Protein AF-A0A945N0Z8-F1 (afdb_monomer)

Solvent-accessible surface area (backbone atoms only — not comparable to full-atom values): 17909 Å² total; per-residue (Å²): 136,79,87,88,81,89,91,74,82,84,68,89,56,90,96,60,88,73,90,78,80,95,78,89,86,80,88,83,82,88,80,87,78,86,89,82,88,81,90,74,95,70,80,83,74,78,70,75,51,74,63,58,53,49,53,48,47,66,65,64,57,83,54,78,78,73,67,87,67,50,64,34,32,43,20,36,40,35,44,63,86,54,75,42,49,68,56,54,50,67,73,70,51,59,91,49,51,38,80,44,80,43,70,36,79,67,57,68,92,73,78,49,55,74,64,59,49,49,54,42,51,46,53,45,44,40,60,34,42,76,72,62,36,67,34,36,40,41,48,51,32,67,67,39,32,74,45,29,72,69,47,36,51,51,50,38,51,53,40,22,74,70,48,82,33,55,56,48,34,23,49,59,20,31,56,50,46,42,50,77,70,69,48,46,30,26,32,41,35,34,36,30,45,68,78,54,49,52,41,48,46,52,30,43,42,75,74,68,36,45,72,76,45,78,47,60,65,66,31,63,95,46,28,59,70,46,53,30,66,58,54,36,47,60,72,59,68,60,88,62,83,83,37,53,29,38,37,39,56,48,51,40,41,43,52,65,76,21,24,43,62,39,24,68,74,67,76,30,52,42,47,36,23,54,60,19,32,52,51,47,51,50,62,74,42,33,93,51,60,54,88,77,80,88,47,74,69,60,24,69,65,47,73,74,108

Structure (mmCIF, N/CA/C/O backbone):
data_AF-A0A945N0Z8-F1
#
_entry.id   AF-A0A945N0Z8-F1
#
loop_
_atom_site.group_PDB
_atom_site.id
_atom_site.type_symbol
_atom_site.label_atom_id
_atom_site.label_alt_id
_atom_site.label_comp_id
_atom_site.label_asym_id
_atom_site.label_entity_id
_atom_site.label_seq_id
_atom_site.pdbx_PDB_ins_code
_atom_site.Cartn_x
_atom_site.Cartn_y
_atom_site.Cartn_z
_atom_site.occupancy
_atom_site.B_iso_or_equiv
_atom_site.auth_seq_id
_atom_site.auth_comp_id
_atom_site.auth_asym_id
_atom_site.auth_atom_id
_atom_site.pdbx_PDB_model_num
ATOM 1 N N . MET A 1 1 ? 60.762 26.143 -14.604 1.00 32.25 1 MET A N 1
ATOM 2 C CA . MET A 1 1 ? 59.563 26.347 -13.763 1.00 32.25 1 MET A CA 1
ATOM 3 C C . MET A 1 1 ? 58.809 25.025 -13.769 1.00 32.25 1 MET A C 1
ATOM 5 O O . MET A 1 1 ? 58.212 24.690 -14.777 1.00 32.25 1 MET A O 1
ATOM 9 N N . SER A 1 2 ? 59.236 24.111 -12.893 1.00 28.73 2 SER A N 1
ATOM 10 C CA . SER A 1 2 ? 58.564 23.776 -11.616 1.00 28.73 2 SER A CA 1
ATOM 11 C C . SER A 1 2 ? 57.299 22.953 -11.881 1.00 28.73 2 SER A C 1
ATOM 13 O O . SER A 1 2 ? 56.269 23.497 -12.255 1.00 28.73 2 SER A O 1
ATOM 15 N N . GLU A 1 3 ? 57.406 21.625 -11.925 1.00 26.77 3 GLU A N 1
ATOM 16 C CA . GLU A 1 3 ? 57.192 20.754 -10.752 1.00 26.77 3 GLU A CA 1
ATOM 17 C C . GLU A 1 3 ? 55.983 21.189 -9.910 1.00 26.77 3 GLU A C 1
ATOM 19 O O . GLU A 1 3 ? 56.083 22.069 -9.061 1.00 26.77 3 GLU A O 1
ATOM 24 N N . ILE A 1 4 ? 54.847 20.521 -10.125 1.00 31.20 4 ILE A N 1
ATOM 25 C CA . ILE A 1 4 ? 53.774 20.422 -9.134 1.00 31.20 4 ILE A CA 1
ATOM 26 C C . ILE A 1 4 ? 53.910 19.032 -8.516 1.00 31.20 4 ILE A C 1
ATOM 28 O O . ILE A 1 4 ? 53.759 18.010 -9.186 1.00 31.20 4 ILE A O 1
ATOM 32 N N . HIS A 1 5 ? 54.263 18.998 -7.238 1.00 31.12 5 HIS A N 1
ATOM 33 C CA . HIS A 1 5 ? 54.414 17.781 -6.460 1.00 31.12 5 HIS A CA 1
ATOM 34 C C . HIS A 1 5 ? 53.812 17.988 -5.067 1.00 31.12 5 HIS A C 1
ATOM 36 O O . HIS A 1 5 ? 54.020 19.032 -4.457 1.00 31.12 5 HIS A O 1
ATOM 42 N N . ARG A 1 6 ? 53.202 16.903 -4.563 1.00 37.75 6 ARG A N 1
ATOM 43 C CA . ARG A 1 6 ? 53.012 16.514 -3.147 1.00 37.75 6 ARG A CA 1
ATOM 44 C C . ARG A 1 6 ? 51.696 16.896 -2.462 1.00 37.75 6 ARG A C 1
ATOM 46 O O . ARG A 1 6 ? 51.539 17.981 -1.921 1.00 37.75 6 ARG A O 1
ATOM 53 N N . GLY A 1 7 ? 50.826 15.889 -2.349 1.00 38.00 7 GLY A N 1
ATOM 54 C CA . GLY A 1 7 ? 49.708 15.849 -1.401 1.00 38.00 7 GLY A CA 1
ATOM 55 C C . GLY A 1 7 ? 49.415 14.463 -0.804 1.00 38.00 7 GLY A C 1
ATOM 56 O O . GLY A 1 7 ? 48.365 14.289 -0.204 1.00 38.00 7 GLY A O 1
ATOM 57 N N . PHE A 1 8 ? 50.310 13.477 -0.946 1.00 35.47 8 PHE A N 1
ATOM 58 C CA . PHE A 1 8 ? 50.148 12.149 -0.342 1.00 35.47 8 PHE A CA 1
ATOM 59 C C . PHE A 1 8 ? 51.438 11.722 0.355 1.00 35.47 8 PHE A C 1
ATOM 61 O O . PHE A 1 8 ? 52.521 11.785 -0.229 1.00 35.47 8 PHE A O 1
ATOM 68 N N . THR A 1 9 ? 51.330 11.281 1.606 1.00 35.91 9 THR A N 1
ATOM 69 C CA . THR A 1 9 ? 52.435 10.656 2.335 1.00 35.91 9 THR A CA 1
ATOM 70 C C . THR A 1 9 ? 52.322 9.148 2.165 1.00 35.91 9 THR A C 1
ATOM 72 O O . THR A 1 9 ? 51.420 8.524 2.715 1.00 35.91 9 THR A O 1
ATOM 75 N N . ALA A 1 10 ? 53.232 8.555 1.395 1.00 34.81 10 ALA A N 1
ATOM 76 C CA . ALA A 1 10 ? 53.362 7.107 1.335 1.00 34.81 10 ALA A CA 1
ATOM 77 C C . ALA A 1 10 ? 54.019 6.611 2.631 1.00 34.81 10 ALA A C 1
ATOM 79 O O . ALA A 1 10 ? 55.140 7.006 2.953 1.00 34.81 10 ALA A O 1
ATOM 80 N N . VAL A 1 11 ? 53.333 5.739 3.367 1.00 37.06 11 VAL A N 1
ATOM 81 C CA . VAL A 1 11 ? 53.902 5.032 4.518 1.00 37.06 11 VAL A CA 1
ATOM 82 C C . VAL A 1 11 ? 54.091 3.573 4.114 1.00 37.06 11 VAL A C 1
ATOM 84 O O . VAL A 1 11 ? 53.120 2.875 3.835 1.00 37.06 11 VAL A O 1
ATOM 87 N N . LYS A 1 12 ? 55.348 3.116 4.049 1.00 28.39 12 LYS A N 1
ATOM 88 C CA . LYS A 1 12 ? 55.690 1.712 3.787 1.00 28.39 12 LYS A CA 1
ATOM 89 C C . LYS A 1 12 ? 55.613 0.908 5.084 1.00 28.39 12 LYS A C 1
ATOM 91 O O . LYS A 1 12 ? 56.437 1.096 5.973 1.00 28.39 12 LYS A O 1
ATOM 96 N N . PHE A 1 13 ? 54.683 -0.035 5.139 1.00 35.06 13 PHE A N 1
ATOM 97 C CA . PHE A 1 13 ? 54.802 -1.247 5.944 1.00 35.06 13 PHE A CA 1
ATOM 98 C C . PHE A 1 13 ? 54.697 -2.416 4.964 1.00 35.06 13 PHE A C 1
ATOM 100 O O . PHE A 1 13 ? 53.805 -2.396 4.126 1.00 35.06 13 PHE A O 1
ATOM 107 N N . THR A 1 14 ? 55.676 -3.326 5.004 1.00 50.50 14 THR A N 1
ATOM 108 C CA . THR A 1 14 ? 55.774 -4.602 4.259 1.00 50.50 14 THR A CA 1
ATOM 109 C C . THR A 1 14 ? 54.733 -4.824 3.143 1.00 50.50 14 THR A C 1
ATOM 111 O O . THR A 1 14 ? 53.580 -5.139 3.414 1.00 50.50 14 THR A O 1
ATOM 114 N N . ASP A 1 15 ? 55.179 -4.654 1.894 1.00 41.72 15 ASP A N 1
ATOM 115 C CA . ASP A 1 15 ? 54.579 -5.094 0.622 1.00 41.72 15 ASP A CA 1
ATOM 116 C C . ASP A 1 15 ? 53.086 -4.843 0.327 1.00 41.72 15 ASP A C 1
ATOM 118 O O . ASP A 1 15 ? 52.473 -5.616 -0.402 1.00 41.72 15 ASP A O 1
ATOM 122 N N . THR A 1 16 ? 52.485 -3.721 0.745 1.00 34.22 16 THR A N 1
ATOM 123 C CA . THR A 1 16 ? 51.299 -3.154 0.049 1.00 34.22 16 THR A CA 1
ATOM 124 C C . THR A 1 16 ? 51.176 -1.637 0.283 1.00 34.22 16 THR A C 1
ATOM 126 O O . THR A 1 16 ? 51.392 -1.161 1.394 1.00 34.22 16 THR A O 1
ATOM 129 N N . THR A 1 17 ? 50.832 -0.850 -0.749 1.00 29.98 17 THR A N 1
ATOM 130 C CA . THR A 1 17 ? 50.678 0.623 -0.659 1.00 29.98 17 THR A CA 1
ATOM 131 C C . THR A 1 17 ? 49.199 1.015 -0.564 1.00 29.98 17 THR A C 1
ATOM 133 O O . THR A 1 17 ? 48.423 0.634 -1.434 1.00 29.98 17 THR A O 1
ATOM 136 N N . TYR A 1 18 ? 48.821 1.820 0.436 1.00 34.72 18 TYR A N 1
ATOM 137 C CA . TYR A 1 18 ? 47.476 2.403 0.583 1.00 34.72 18 TYR A CA 1
ATOM 138 C C . TYR A 1 18 ? 47.537 3.942 0.537 1.00 34.72 18 TYR A C 1
ATOM 140 O O . TYR A 1 18 ? 48.448 4.541 1.111 1.00 34.72 18 TYR A O 1
ATOM 148 N N . LEU A 1 19 ? 46.566 4.585 -0.124 1.00 31.77 19 LEU A N 1
ATOM 149 C CA . LEU A 1 19 ? 46.388 6.046 -0.154 1.00 31.77 19 LEU A CA 1
ATOM 150 C C . LEU A 1 19 ? 45.316 6.461 0.867 1.00 31.77 19 LEU A C 1
ATOM 152 O O . LEU A 1 19 ? 44.201 5.947 0.825 1.00 31.77 19 LEU A O 1
ATOM 156 N N . VAL A 1 20 ? 45.636 7.399 1.764 1.00 34.69 20 VAL A N 1
ATOM 157 C CA . VAL A 1 20 ? 44.716 7.917 2.798 1.00 34.69 20 VAL A CA 1
ATOM 158 C C . VAL A 1 20 ? 44.622 9.445 2.687 1.00 34.69 20 VAL A C 1
ATOM 160 O O . VAL A 1 20 ? 45.643 10.116 2.541 1.00 34.69 20 VAL A O 1
ATOM 163 N N . SER A 1 21 ? 43.398 9.984 2.736 1.00 29.58 21 SER A N 1
ATOM 164 C CA . SER A 1 21 ? 43.081 11.423 2.649 1.00 29.58 21 SER A CA 1
ATOM 165 C C . SER A 1 21 ? 43.193 12.116 4.025 1.00 29.58 21 SER A C 1
ATOM 167 O O . SER A 1 21 ? 42.887 11.479 5.036 1.00 29.58 21 SER A O 1
ATOM 169 N N . PRO A 1 22 ? 43.621 13.393 4.119 1.00 34.69 22 PRO A N 1
ATOM 170 C CA . PRO A 1 22 ? 44.007 14.012 5.381 1.00 34.69 22 PRO A CA 1
ATOM 171 C C . PRO A 1 22 ? 42.820 14.725 6.035 1.00 34.69 22 PRO A C 1
ATOM 173 O O . PRO A 1 22 ? 42.550 15.891 5.769 1.00 34.69 22 PRO A O 1
ATOM 176 N N . CYS A 1 23 ? 42.127 14.055 6.947 1.00 30.42 23 CYS A N 1
ATOM 177 C CA . CYS A 1 23 ? 41.308 14.743 7.938 1.00 30.42 23 CYS A CA 1
ATOM 178 C C . CYS A 1 23 ? 41.434 13.976 9.256 1.00 30.42 23 CYS A C 1
ATOM 180 O O . CYS A 1 23 ? 41.315 12.756 9.255 1.00 30.42 23 CYS A O 1
ATOM 182 N N . CYS A 1 24 ? 41.707 14.692 10.350 1.00 30.91 24 CYS A N 1
ATOM 183 C CA . CYS A 1 24 ? 42.005 14.191 11.704 1.00 30.91 24 CYS A CA 1
ATOM 184 C C . CYS A 1 24 ? 43.484 13.851 11.990 1.00 30.91 24 CYS A C 1
ATOM 186 O O . CYS A 1 24 ? 43.852 12.698 12.195 1.00 30.91 24 CYS A O 1
ATOM 188 N N . ALA A 1 25 ? 44.330 14.880 12.119 1.00 32.25 25 ALA A N 1
ATOM 189 C CA . ALA A 1 25 ? 45.587 14.787 12.865 1.00 32.25 25 ALA A CA 1
ATOM 190 C C . ALA A 1 25 ? 45.416 15.453 14.245 1.00 32.25 25 ALA A C 1
ATOM 192 O O . ALA A 1 25 ? 45.179 16.656 14.328 1.00 32.25 25 ALA A O 1
ATOM 193 N N . VAL A 1 26 ? 45.542 14.679 15.328 1.00 31.17 26 VAL A N 1
ATOM 194 C CA . VAL A 1 26 ? 45.656 15.183 16.712 1.00 31.17 26 VAL A CA 1
ATOM 195 C C . VAL A 1 26 ? 47.133 15.072 17.126 1.00 31.17 26 VAL A C 1
ATOM 197 O O . VAL A 1 26 ? 47.710 13.996 16.961 1.00 31.17 26 VAL A O 1
ATOM 200 N N . PRO A 1 27 ? 47.789 16.128 17.642 1.00 28.92 27 PRO A N 1
ATOM 201 C CA . PRO A 1 27 ? 49.224 16.090 17.915 1.00 28.92 27 PRO A CA 1
ATOM 202 C C . PRO A 1 27 ? 49.540 15.358 19.232 1.00 28.92 27 PRO A C 1
ATOM 204 O O . PRO A 1 27 ? 49.054 15.728 20.301 1.00 28.92 27 PRO A O 1
ATOM 207 N N . SER A 1 28 ? 50.400 14.337 19.182 1.00 30.11 28 SER A N 1
ATOM 208 C CA . SER A 1 28 ? 50.895 13.621 20.366 1.00 30.11 28 SER A CA 1
ATOM 209 C C . SER A 1 28 ? 52.099 14.332 20.999 1.00 30.11 28 SER A C 1
ATOM 211 O O . SER A 1 28 ? 53.119 14.534 20.339 1.00 30.11 28 SER A O 1
ATOM 213 N N . ARG A 1 29 ? 52.013 14.668 22.294 1.00 28.00 29 ARG A N 1
ATOM 214 C CA . ARG A 1 29 ? 53.133 15.167 23.116 1.00 28.00 29 ARG A CA 1
ATOM 215 C C . ARG A 1 29 ? 54.135 14.051 23.444 1.00 28.00 29 ARG A C 1
ATOM 217 O O . ARG A 1 29 ? 53.758 12.984 23.921 1.00 28.00 29 ARG A O 1
ATOM 224 N N . THR A 1 30 ? 55.418 14.345 23.260 1.00 28.19 30 THR A N 1
ATOM 225 C CA . THR A 1 30 ? 56.567 13.481 23.568 1.00 28.19 30 THR A CA 1
ATOM 226 C C . THR A 1 30 ? 56.838 13.430 25.077 1.00 28.19 30 THR A C 1
ATOM 228 O O . THR A 1 30 ? 57.214 14.439 25.667 1.00 28.19 30 THR A O 1
ATOM 231 N N . ILE A 1 31 ? 56.709 12.258 25.709 1.00 30.00 31 ILE A N 1
ATOM 232 C CA . ILE A 1 31 ? 57.181 12.013 27.084 1.00 30.00 31 ILE A CA 1
ATOM 233 C C . ILE A 1 31 ? 58.517 11.264 26.998 1.00 30.00 31 ILE A C 1
ATOM 235 O O . ILE A 1 31 ? 58.560 10.118 26.554 1.00 30.00 31 ILE A O 1
ATOM 239 N N . ARG A 1 32 ? 59.618 11.903 27.414 1.00 28.00 32 ARG A N 1
ATOM 240 C CA . ARG A 1 32 ? 60.928 11.247 27.573 1.00 28.00 32 ARG A CA 1
ATOM 241 C C . ARG A 1 32 ? 60.935 10.439 28.878 1.00 28.00 32 ARG A C 1
ATOM 243 O O . ARG A 1 32 ? 60.617 10.992 29.926 1.00 28.00 32 ARG A O 1
ATOM 250 N N . LYS A 1 33 ? 61.324 9.159 28.831 1.00 30.72 33 LYS A N 1
ATOM 251 C CA . LYS A 1 33 ? 61.656 8.361 30.029 1.00 30.72 33 LYS A CA 1
ATOM 252 C C . LYS A 1 33 ? 63.181 8.293 30.221 1.00 30.72 33 LYS A C 1
ATOM 254 O O . LYS A 1 33 ? 63.883 8.215 29.212 1.00 30.72 33 LYS A O 1
ATOM 259 N N . PRO A 1 34 ? 63.700 8.297 31.465 1.00 31.09 34 PRO A N 1
ATOM 260 C CA . PRO A 1 34 ? 65.124 8.129 31.730 1.00 31.09 34 PRO A CA 1
ATOM 261 C C . PRO A 1 34 ? 65.551 6.655 31.679 1.00 31.09 34 PRO A C 1
ATOM 263 O O . PRO A 1 34 ? 64.758 5.745 31.925 1.00 31.09 34 PRO A O 1
ATOM 266 N N . ILE A 1 35 ? 66.828 6.454 31.358 1.00 31.09 35 ILE A N 1
ATOM 267 C CA . ILE A 1 35 ? 67.530 5.168 31.295 1.00 31.09 35 ILE A CA 1
ATOM 268 C C . ILE A 1 35 ? 67.934 4.751 32.715 1.00 31.09 35 ILE A C 1
ATOM 270 O O . ILE A 1 35 ? 68.557 5.537 33.424 1.00 31.09 35 ILE A O 1
ATOM 274 N N . LEU A 1 36 ? 67.637 3.507 33.099 1.00 32.00 36 LEU A N 1
ATOM 275 C CA . LEU A 1 36 ? 68.255 2.830 34.241 1.00 32.00 36 LEU A CA 1
ATOM 276 C C . LEU A 1 36 ? 68.688 1.421 33.821 1.00 32.00 36 LEU A C 1
ATOM 278 O O . LEU A 1 36 ? 67.901 0.643 33.281 1.00 32.00 36 LEU A O 1
ATOM 282 N N . THR A 1 37 ? 69.965 1.138 34.056 1.00 32.06 37 THR A N 1
ATOM 283 C CA . THR A 1 37 ? 70.657 -0.141 33.892 1.00 32.06 37 THR A CA 1
ATOM 284 C C . THR A 1 37 ? 70.404 -1.039 35.108 1.00 32.06 37 THR A C 1
ATOM 286 O O . THR A 1 37 ? 70.385 -0.566 36.241 1.00 32.06 37 THR A O 1
ATOM 289 N N . GLY A 1 38 ? 70.223 -2.346 34.894 1.00 30.02 38 GLY A N 1
ATOM 290 C CA . GLY A 1 38 ? 70.110 -3.324 35.983 1.00 30.02 38 GLY A CA 1
ATOM 291 C C . GLY A 1 38 ? 69.542 -4.661 35.513 1.00 30.02 38 GLY A C 1
ATOM 292 O O . GLY A 1 38 ? 68.407 -4.723 35.046 1.00 30.02 38 GLY A O 1
ATOM 293 N N . GLY A 1 39 ? 70.362 -5.711 35.597 1.00 31.59 39 GLY A N 1
ATOM 294 C CA . GLY A 1 39 ? 70.082 -7.057 35.101 1.00 31.59 39 GLY A CA 1
ATOM 295 C C . GLY A 1 39 ? 68.992 -7.821 35.859 1.00 31.59 39 GLY A C 1
ATOM 296 O O . GLY A 1 39 ? 68.699 -7.568 37.024 1.00 31.59 39 GLY A O 1
ATOM 297 N N . GLY A 1 40 ? 68.411 -8.789 35.154 1.00 29.64 40 GLY A N 1
ATOM 298 C CA . GLY A 1 40 ? 67.430 -9.746 35.655 1.00 29.64 40 GLY A CA 1
ATOM 299 C C . GLY A 1 40 ? 66.708 -10.381 34.472 1.00 29.64 40 GLY A C 1
ATOM 300 O O . GLY A 1 40 ? 66.139 -9.662 33.651 1.00 29.64 40 GLY A O 1
ATOM 301 N N . ALA A 1 41 ? 66.779 -11.709 34.356 1.00 41.19 41 ALA A N 1
ATOM 302 C CA . ALA A 1 41 ? 66.117 -12.482 33.311 1.00 41.19 41 ALA A CA 1
ATOM 303 C C . ALA A 1 41 ? 64.628 -12.112 33.242 1.00 41.19 41 ALA A C 1
ATOM 305 O O . ALA A 1 41 ? 63.877 -12.332 34.192 1.00 41.19 41 ALA A O 1
ATOM 306 N N . LYS A 1 42 ? 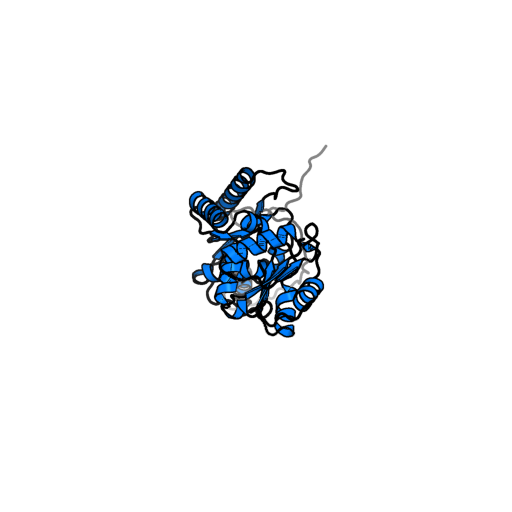64.208 -11.514 32.125 1.00 32.56 42 LYS A N 1
ATOM 307 C CA . LYS A 1 42 ? 62.803 -11.221 31.850 1.00 32.56 42 LYS A CA 1
ATOM 308 C C . LYS A 1 42 ? 62.331 -12.191 30.787 1.00 32.56 42 LYS A C 1
ATOM 310 O O . LYS A 1 42 ? 62.796 -12.151 29.654 1.00 32.56 42 LYS A O 1
ATOM 315 N N . THR A 1 43 ? 61.416 -13.061 31.189 1.00 33.56 43 THR A N 1
ATOM 316 C CA . THR A 1 43 ? 60.520 -13.771 30.286 1.00 33.56 43 THR A CA 1
ATOM 317 C C . THR A 1 43 ? 59.928 -12.764 29.309 1.00 33.56 43 THR A C 1
ATOM 319 O O . THR A 1 43 ? 59.342 -11.753 29.708 1.00 33.56 43 THR A O 1
ATOM 322 N N . GLU A 1 44 ? 60.134 -13.011 28.021 1.00 34.22 44 GLU A N 1
ATOM 323 C CA . GLU A 1 44 ? 59.593 -12.201 26.942 1.00 34.22 44 GLU A CA 1
ATOM 324 C C . GLU A 1 44 ? 58.080 -12.444 26.895 1.00 34.22 44 GLU A C 1
ATOM 326 O O . GLU A 1 44 ? 57.570 -13.289 26.168 1.00 34.22 44 GLU A O 1
ATOM 331 N N . LYS A 1 45 ? 57.334 -11.746 27.761 1.00 38.53 45 LYS A N 1
ATOM 332 C CA . LYS A 1 45 ? 55.898 -11.568 27.564 1.00 38.53 45 LYS A CA 1
ATOM 333 C C . LYS A 1 45 ? 55.763 -10.721 26.310 1.00 38.53 45 LYS A C 1
ATOM 335 O O . LYS A 1 45 ? 55.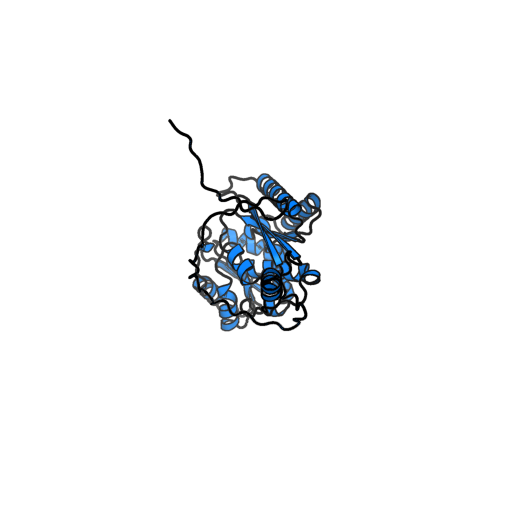932 -9.504 26.369 1.00 38.53 45 LYS A O 1
ATOM 340 N N . THR A 1 46 ? 55.479 -11.374 25.193 1.00 40.88 46 THR A N 1
ATOM 341 C CA . THR A 1 46 ? 54.937 -10.749 23.993 1.00 40.88 46 THR A CA 1
ATOM 342 C C . THR A 1 46 ? 53.709 -9.957 24.434 1.00 40.88 46 THR A C 1
ATOM 344 O O . THR A 1 46 ? 52.662 -10.524 24.747 1.00 40.88 46 THR A O 1
ATOM 347 N N . LEU A 1 47 ? 53.857 -8.638 24.584 1.00 41.12 47 LEU A N 1
ATOM 348 C CA . LEU A 1 47 ? 52.693 -7.779 24.731 1.00 41.12 47 LEU A CA 1
ATOM 349 C C . LEU A 1 47 ? 51.927 -7.881 23.409 1.00 41.12 47 LEU A C 1
ATOM 351 O O . LEU A 1 47 ? 52.559 -7.710 22.364 1.00 41.12 47 LEU A O 1
ATOM 355 N N . PRO A 1 48 ? 50.615 -8.175 23.434 1.00 46.50 48 PRO A N 1
ATOM 356 C CA . PRO A 1 48 ? 49.830 -8.223 22.211 1.00 46.50 48 PRO A CA 1
ATOM 357 C C . PRO A 1 48 ? 49.984 -6.892 21.475 1.00 46.50 48 PRO A C 1
ATOM 359 O O . PRO A 1 48 ? 50.045 -5.832 22.113 1.00 46.50 48 PRO A O 1
ATOM 362 N N . ASP A 1 49 ? 50.100 -6.955 20.147 1.00 49.78 49 ASP A N 1
ATOM 363 C CA . ASP A 1 49 ? 50.251 -5.765 19.321 1.00 49.78 49 ASP A CA 1
ATOM 364 C C . ASP A 1 49 ? 49.123 -4.782 19.680 1.00 49.78 49 ASP A C 1
ATOM 366 O O . ASP A 1 49 ? 47.956 -5.153 19.865 1.00 49.78 49 ASP A O 1
ATOM 370 N N . ARG A 1 50 ? 49.461 -3.497 19.824 1.00 53.03 50 ARG A N 1
ATOM 371 C CA . ARG A 1 50 ? 48.458 -2.456 20.083 1.00 53.03 50 ARG A CA 1
ATOM 372 C C . ARG A 1 50 ? 47.395 -2.418 18.981 1.00 53.03 50 ARG A C 1
ATOM 374 O O . ARG A 1 50 ? 46.297 -1.933 19.223 1.00 53.03 50 ARG A O 1
ATOM 381 N N . ARG A 1 51 ? 47.702 -2.931 17.785 1.00 52.94 51 ARG A N 1
ATOM 382 C CA . ARG A 1 51 ? 46.738 -3.098 16.686 1.00 52.94 51 ARG A CA 1
ATOM 383 C C . ARG A 1 51 ? 45.761 -4.24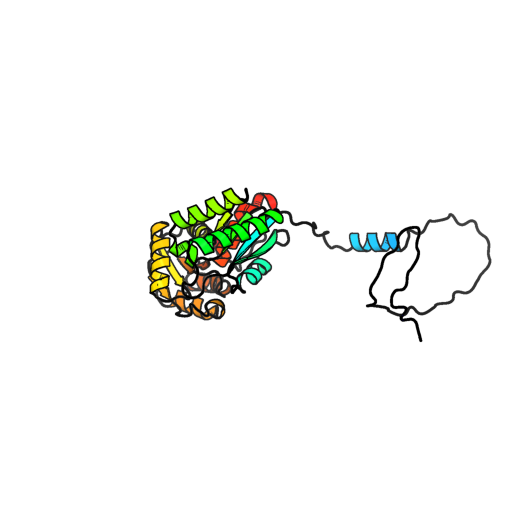7 16.939 1.00 52.94 51 ARG A C 1
ATOM 385 O O . ARG A 1 51 ? 44.561 -4.041 16.781 1.00 52.94 51 ARG A O 1
ATOM 392 N N . ASP A 1 52 ? 46.250 -5.390 17.415 1.00 49.19 52 ASP A N 1
ATOM 393 C CA . ASP A 1 52 ? 45.417 -6.555 17.748 1.00 49.19 52 ASP A CA 1
ATOM 394 C C . ASP A 1 52 ? 44.470 -6.247 18.905 1.00 49.19 52 ASP A C 1
ATOM 396 O O . ASP A 1 52 ? 43.305 -6.634 18.889 1.00 49.19 52 ASP A O 1
ATOM 400 N N . THR A 1 53 ? 44.941 -5.473 19.884 1.00 53.16 53 THR A N 1
ATOM 401 C CA . THR A 1 53 ? 44.103 -5.027 21.002 1.00 53.16 53 THR A CA 1
ATOM 402 C C . THR A 1 53 ? 43.076 -3.986 20.589 1.00 53.16 53 THR A C 1
ATOM 404 O O . THR A 1 53 ? 41.975 -4.045 21.110 1.00 53.16 53 THR A O 1
ATOM 407 N N . VAL A 1 54 ? 43.361 -3.088 19.638 1.00 55.34 54 VAL A N 1
ATOM 408 C CA . VAL A 1 54 ? 42.369 -2.119 19.129 1.00 55.34 54 VAL A CA 1
ATOM 409 C C . VAL A 1 54 ? 41.302 -2.799 18.271 1.00 55.34 54 VAL A C 1
ATOM 411 O O . VAL A 1 54 ? 40.128 -2.479 18.429 1.00 55.34 54 VAL A O 1
ATOM 414 N N . ILE A 1 55 ? 41.665 -3.756 17.408 1.00 55.56 55 ILE A N 1
ATOM 415 C CA . ILE A 1 55 ? 40.682 -4.544 16.646 1.00 55.56 55 ILE A CA 1
ATOM 416 C C . ILE A 1 55 ? 39.847 -5.408 17.595 1.00 55.56 55 ILE A C 1
ATOM 418 O O . ILE A 1 55 ? 38.623 -5.408 17.493 1.00 55.56 55 ILE A O 1
ATOM 422 N N . ALA A 1 56 ? 40.474 -6.065 18.572 1.00 52.31 56 ALA A N 1
ATOM 423 C CA . ALA A 1 56 ? 39.753 -6.802 19.602 1.00 52.31 56 ALA A CA 1
ATOM 424 C C . ALA A 1 56 ? 38.851 -5.889 20.451 1.00 52.31 56 ALA A C 1
ATOM 426 O O . ALA A 1 56 ? 37.755 -6.308 20.797 1.00 52.31 56 ALA A O 1
ATOM 427 N N . ASP A 1 57 ? 39.245 -4.643 20.741 1.00 50.91 57 ASP A N 1
ATOM 428 C CA . ASP A 1 57 ? 38.406 -3.663 21.453 1.00 50.91 57 ASP A CA 1
ATOM 429 C C . ASP A 1 57 ? 37.239 -3.159 20.590 1.00 50.91 57 ASP A C 1
ATOM 431 O O . ASP A 1 57 ? 36.156 -2.910 21.111 1.00 50.91 57 ASP A O 1
ATOM 435 N N . ILE A 1 58 ? 37.432 -3.012 19.275 1.00 57.16 58 ILE A N 1
ATOM 436 C CA . ILE A 1 58 ? 36.363 -2.667 18.323 1.00 57.16 58 ILE A CA 1
ATOM 437 C C . ILE A 1 58 ? 35.347 -3.814 18.224 1.00 57.16 58 ILE A C 1
ATOM 439 O O . ILE A 1 58 ? 34.148 -3.555 18.166 1.00 57.16 58 ILE A O 1
ATOM 443 N N . LEU A 1 59 ? 35.816 -5.064 18.260 1.00 54.56 59 LEU A N 1
ATOM 444 C CA . LEU A 1 59 ? 34.973 -6.262 18.237 1.00 54.56 59 LEU A CA 1
ATOM 445 C C . LEU A 1 59 ? 34.313 -6.559 19.602 1.00 54.56 59 LEU A C 1
ATOM 447 O O . LEU A 1 59 ? 33.183 -7.034 19.633 1.00 54.56 59 LEU A O 1
ATOM 451 N N . ASN A 1 60 ? 34.974 -6.250 20.728 1.00 50.50 60 ASN A N 1
ATOM 452 C CA . ASN A 1 60 ? 34.469 -6.504 22.088 1.00 50.50 60 ASN A CA 1
ATOM 453 C C . ASN A 1 60 ? 33.594 -5.381 22.658 1.00 50.50 60 ASN A C 1
ATOM 455 O O . ASN A 1 60 ? 32.843 -5.617 23.607 1.00 50.50 60 ASN A O 1
ATOM 459 N N . LYS A 1 61 ? 33.649 -4.156 22.119 1.00 47.03 61 LYS A N 1
ATOM 460 C CA . LYS A 1 61 ? 32.764 -3.061 22.543 1.00 47.03 61 LYS A CA 1
ATOM 461 C C . LYS A 1 61 ? 31.370 -3.217 21.946 1.00 47.03 61 LYS A C 1
ATOM 463 O O . LYS A 1 61 ? 30.990 -2.440 21.082 1.00 47.03 61 LYS A O 1
ATOM 468 N N . GLY A 1 62 ? 30.608 -4.192 22.444 1.00 43.84 62 GLY A N 1
ATOM 469 C CA . GLY A 1 62 ? 29.151 -4.139 22.659 1.00 43.84 62 GLY A CA 1
ATOM 470 C C . GLY A 1 62 ? 28.213 -3.726 21.515 1.00 43.84 62 GLY A C 1
ATOM 471 O O . GLY A 1 62 ? 27.010 -3.631 21.739 1.00 43.84 62 GLY A O 1
ATOM 472 N N . ARG A 1 63 ? 28.695 -3.488 20.298 1.00 45.56 63 ARG A N 1
ATOM 473 C CA . ARG A 1 63 ? 27.874 -3.428 19.099 1.00 45.56 63 ARG A CA 1
ATOM 474 C C . ARG A 1 63 ? 27.814 -4.854 18.596 1.00 45.56 63 ARG A C 1
ATOM 476 O O . ARG A 1 63 ? 28.840 -5.387 18.184 1.00 45.56 63 ARG A O 1
ATOM 483 N N . ARG A 1 64 ? 26.624 -5.472 18.629 1.00 45.94 64 ARG A N 1
ATOM 484 C CA . ARG A 1 64 ? 26.334 -6.592 17.722 1.00 45.94 64 ARG A CA 1
ATOM 485 C C . ARG A 1 64 ? 26.931 -6.189 16.381 1.00 45.94 64 ARG A C 1
ATOM 487 O O . ARG A 1 64 ? 26.583 -5.120 15.879 1.00 45.94 64 ARG A O 1
ATOM 494 N N . MET A 1 65 ? 27.891 -6.959 15.873 1.00 50.75 65 MET A N 1
ATOM 495 C CA . MET A 1 65 ? 28.329 -6.764 14.502 1.00 50.75 65 MET A CA 1
ATOM 496 C C . MET A 1 65 ? 27.057 -6.854 13.668 1.00 50.75 65 MET A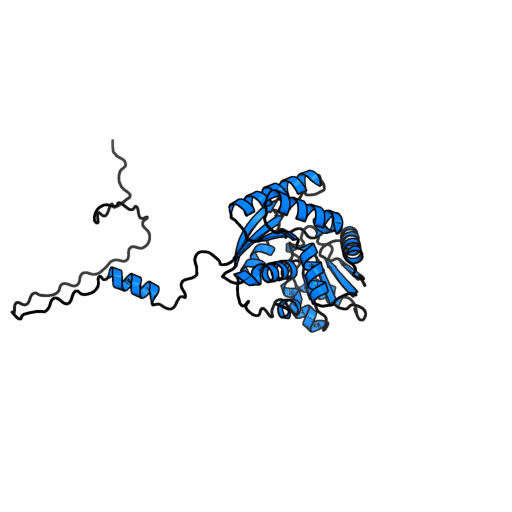 C 1
ATOM 498 O O . MET A 1 65 ? 26.422 -7.907 13.642 1.00 50.75 65 MET A O 1
ATOM 502 N N . ILE A 1 66 ? 26.631 -5.723 13.107 1.00 52.34 66 ILE A N 1
ATOM 503 C CA . ILE A 1 66 ? 25.557 -5.690 12.124 1.00 52.34 66 ILE A CA 1
ATOM 504 C C . ILE A 1 66 ? 25.977 -6.719 11.081 1.00 52.34 66 ILE A C 1
ATOM 506 O O . ILE A 1 66 ? 27.115 -6.672 10.606 1.00 52.34 66 ILE A O 1
ATOM 510 N N . ALA A 1 67 ? 25.118 -7.693 10.799 1.00 51.50 67 ALA A N 1
ATOM 511 C CA . ALA A 1 67 ? 25.335 -8.565 9.665 1.00 51.50 67 ALA A CA 1
ATOM 512 C C . ALA A 1 67 ? 25.322 -7.661 8.422 1.00 51.50 67 ALA A C 1
ATOM 514 O O . ALA A 1 67 ? 24.295 -7.145 8.002 1.00 51.50 67 ALA A O 1
ATOM 515 N N . ILE A 1 68 ? 26.506 -7.345 7.910 1.00 66.19 68 ILE A N 1
ATOM 516 C CA . ILE A 1 68 ? 26.695 -6.693 6.618 1.00 66.19 68 ILE A CA 1
ATOM 517 C C . ILE A 1 68 ? 26.877 -7.883 5.673 1.00 66.19 68 ILE A C 1
ATOM 519 O O . ILE A 1 68 ? 27.991 -8.417 5.662 1.00 66.19 68 ILE A O 1
ATOM 523 N N . PRO A 1 69 ? 25.847 -8.418 4.976 1.00 83.75 69 PRO A N 1
ATOM 524 C CA . PRO A 1 69 ? 24.639 -7.803 4.382 1.00 83.75 69 PRO A CA 1
ATOM 525 C C . PRO A 1 69 ? 23.291 -8.153 5.074 1.00 83.75 69 PRO A C 1
ATOM 527 O O . PRO A 1 69 ? 23.267 -9.099 5.858 1.00 83.75 69 PRO A O 1
ATOM 530 N N . PRO A 1 70 ? 22.173 -7.462 4.734 1.00 91.69 70 PRO A N 1
ATOM 531 C CA . PRO A 1 70 ? 20.856 -7.726 5.329 1.00 91.69 70 PRO A CA 1
ATOM 532 C C . PRO A 1 70 ? 20.340 -9.135 5.013 1.00 91.69 70 PRO A C 1
ATOM 534 O O . PRO A 1 70 ? 20.598 -9.658 3.920 1.00 91.69 70 PRO A O 1
ATOM 537 N N . SER A 1 71 ? 19.563 -9.710 5.934 1.00 92.88 71 SER A N 1
ATOM 538 C CA . SER A 1 71 ? 18.951 -11.039 5.776 1.00 92.88 71 SER A CA 1
ATOM 539 C C . SER A 1 71 ? 17.871 -11.088 4.695 1.00 92.88 71 SER A C 1
ATOM 541 O O . SER A 1 71 ? 17.659 -12.141 4.089 1.00 92.88 71 SER A O 1
ATOM 543 N N . ALA A 1 72 ? 17.206 -9.961 4.424 1.00 96.50 72 ALA A N 1
ATOM 544 C CA . ALA A 1 72 ? 16.267 -9.823 3.314 1.00 96.50 72 ALA A CA 1
ATOM 545 C C . ALA A 1 72 ? 16.431 -8.481 2.591 1.00 96.50 72 ALA A C 1
ATOM 547 O O . ALA A 1 72 ? 16.866 -7.492 3.180 1.00 96.50 72 ALA A O 1
ATOM 548 N N . ARG A 1 73 ? 16.051 -8.427 1.316 1.00 97.81 73 ARG A N 1
ATOM 549 C CA . ARG A 1 73 ? 16.101 -7.232 0.468 1.00 97.81 73 ARG A CA 1
ATOM 550 C C . ARG A 1 73 ? 14.748 -6.980 -0.184 1.00 97.81 73 ARG A C 1
ATOM 552 O O . ARG A 1 73 ? 14.288 -7.791 -0.981 1.00 97.81 73 ARG A O 1
ATOM 559 N N . LEU A 1 74 ? 14.151 -5.831 0.102 1.00 98.56 74 LEU A N 1
ATOM 560 C CA . LEU A 1 74 ? 12.945 -5.339 -0.550 1.00 98.56 74 LEU A CA 1
ATOM 561 C C . LEU A 1 74 ? 13.323 -4.302 -1.609 1.00 98.56 74 LEU A C 1
ATOM 563 O O . LEU A 1 74 ? 13.910 -3.263 -1.299 1.00 98.56 74 LEU A O 1
ATOM 567 N N . GLY A 1 75 ? 12.986 -4.589 -2.861 1.00 98.56 75 GLY A N 1
ATOM 568 C CA . GLY A 1 75 ? 13.058 -3.637 -3.959 1.00 98.56 75 GLY A CA 1
ATOM 569 C C . GLY A 1 75 ? 11.766 -2.835 -4.062 1.00 98.56 75 GLY A C 1
ATOM 570 O O . GLY A 1 75 ? 10.695 -3.419 -4.013 1.00 98.56 75 GLY A O 1
ATOM 571 N N . ILE A 1 76 ? 11.846 -1.518 -4.226 1.00 98.38 76 ILE A N 1
ATOM 572 C CA . ILE A 1 76 ? 10.681 -0.634 -4.317 1.00 98.38 76 ILE A CA 1
ATOM 573 C C . ILE A 1 76 ? 10.763 0.182 -5.603 1.00 98.38 76 ILE A C 1
ATOM 575 O O . ILE A 1 76 ? 11.750 0.882 -5.849 1.00 98.38 76 ILE A O 1
ATOM 579 N N . ILE A 1 77 ? 9.704 0.124 -6.405 1.00 97.44 77 ILE A N 1
ATOM 580 C CA . ILE A 1 77 ? 9.501 0.983 -7.572 1.00 97.44 77 ILE A CA 1
ATOM 581 C C . ILE A 1 77 ? 8.500 2.063 -7.172 1.00 97.44 77 ILE A C 1
ATOM 583 O O . ILE A 1 77 ? 7.347 1.746 -6.901 1.00 97.44 77 ILE A O 1
ATOM 587 N N . LEU A 1 78 ? 8.906 3.335 -7.155 1.00 92.94 78 LEU A N 1
ATOM 588 C CA . LEU A 1 78 ? 8.000 4.453 -6.858 1.00 92.94 78 LEU A CA 1
ATOM 589 C C . LEU A 1 78 ? 8.036 5.567 -7.902 1.00 92.94 78 LEU A C 1
ATOM 591 O O . LEU A 1 78 ? 8.949 5.670 -8.724 1.00 92.94 78 LEU A O 1
ATOM 595 N N . SER A 1 79 ? 7.018 6.426 -7.860 1.00 90.12 79 SER A N 1
ATOM 596 C CA . SER A 1 79 ? 6.945 7.602 -8.720 1.00 90.12 79 SER A CA 1
ATOM 597 C C . SER A 1 79 ? 8.073 8.589 -8.420 1.00 90.12 79 SER A C 1
ATOM 599 O O . SER A 1 79 ? 8.433 8.825 -7.266 1.00 90.12 79 SER A O 1
ATOM 601 N N . SER A 1 80 ? 8.608 9.221 -9.463 1.00 88.25 80 SER A N 1
ATOM 602 C CA . SER A 1 80 ? 9.726 10.166 -9.365 1.00 88.25 80 SER A CA 1
ATOM 603 C C . SER A 1 80 ? 9.482 11.333 -8.401 1.00 88.25 80 SER A C 1
ATOM 605 O O . SER A 1 80 ? 10.441 11.801 -7.797 1.00 88.25 80 SER A O 1
ATOM 607 N N . GLY A 1 81 ? 8.230 11.757 -8.206 1.00 87.75 81 GLY A N 1
ATOM 608 C CA . GLY A 1 81 ? 7.845 12.818 -7.266 1.00 87.75 81 GLY A CA 1
ATOM 609 C C . GLY A 1 81 ? 7.497 12.354 -5.846 1.00 87.75 81 GLY A C 1
ATOM 610 O O . GLY A 1 81 ? 7.234 13.199 -4.989 1.00 87.75 81 GLY A O 1
ATOM 611 N N . ASN A 1 82 ? 7.466 11.043 -5.568 1.00 91.50 82 ASN A N 1
ATOM 612 C CA . ASN A 1 82 ? 7.185 10.559 -4.216 1.00 91.50 82 ASN A CA 1
ATOM 613 C C . ASN A 1 82 ? 8.398 10.784 -3.315 1.00 91.50 82 ASN A C 1
ATOM 615 O O . ASN A 1 82 ? 9.475 10.291 -3.629 1.00 91.50 82 ASN A O 1
ATOM 619 N N . TRP A 1 83 ? 8.238 11.523 -2.220 1.00 91.06 83 TRP A N 1
ATOM 620 C CA . TRP A 1 83 ? 9.316 11.771 -1.251 1.00 91.06 83 TRP A CA 1
ATOM 621 C C . TRP A 1 83 ? 8.983 11.281 0.163 1.00 91.06 83 TRP A C 1
ATOM 623 O O . TRP A 1 83 ? 9.842 11.300 1.044 1.00 91.06 83 TRP A O 1
ATOM 633 N N . THR A 1 84 ? 7.754 10.817 0.396 1.00 94.12 84 THR A N 1
ATOM 634 C CA . THR A 1 84 ? 7.289 10.413 1.727 1.00 94.12 84 THR A CA 1
ATOM 635 C C . THR A 1 84 ? 7.612 8.951 2.029 1.00 94.12 84 THR A C 1
ATOM 637 O O . THR A 1 84 ? 8.021 8.634 3.144 1.00 94.12 84 THR A O 1
ATOM 640 N N . LEU A 1 85 ? 7.457 8.054 1.047 1.00 95.25 85 LEU A N 1
ATOM 641 C CA . LEU A 1 85 ? 7.483 6.605 1.270 1.00 95.25 85 LEU A CA 1
ATOM 642 C C . LEU A 1 85 ? 8.808 6.117 1.870 1.00 95.25 85 LEU A C 1
ATOM 644 O O . LEU A 1 85 ? 8.804 5.400 2.868 1.00 95.25 85 LEU A O 1
ATOM 648 N N . GLU A 1 86 ? 9.935 6.543 1.297 1.00 96.06 86 GLU A N 1
ATOM 649 C CA . GLU A 1 86 ? 11.273 6.136 1.749 1.00 96.06 86 GLU A CA 1
ATOM 650 C C . GLU A 1 86 ? 11.513 6.498 3.220 1.00 96.06 86 GLU A C 1
ATOM 652 O O . GLU A 1 86 ? 12.147 5.738 3.952 1.00 96.06 86 GLU A O 1
ATOM 657 N N . SER A 1 87 ? 10.968 7.634 3.669 1.00 95.38 87 SER A N 1
ATOM 658 C CA . SER A 1 87 ? 11.088 8.085 5.057 1.00 95.38 87 SER A CA 1
ATOM 659 C C . SER A 1 87 ? 10.305 7.179 6.006 1.00 95.38 87 SER A C 1
ATOM 661 O O . SER A 1 87 ? 10.837 6.786 7.043 1.00 95.38 87 SER A O 1
ATOM 663 N N . TYR A 1 88 ? 9.079 6.792 5.640 1.00 96.06 88 TYR A N 1
ATOM 664 C CA . TYR A 1 88 ? 8.275 5.868 6.443 1.00 96.06 88 TYR A CA 1
ATOM 665 C C . TYR A 1 88 ? 8.872 4.465 6.482 1.00 96.06 88 TYR A C 1
ATOM 667 O O . TYR A 1 88 ? 8.981 3.876 7.555 1.00 96.06 88 TYR A O 1
ATOM 675 N N . PHE A 1 89 ? 9.320 3.943 5.341 1.00 96.19 89 PHE A N 1
ATOM 676 C CA . PHE A 1 89 ? 9.947 2.625 5.289 1.00 96.19 89 PHE A CA 1
ATOM 677 C C . PHE A 1 89 ? 11.242 2.607 6.103 1.00 96.19 89 PHE A C 1
ATOM 679 O O . PHE A 1 89 ? 11.439 1.695 6.894 1.00 96.19 89 PHE A O 1
ATOM 686 N N . ARG A 1 90 ? 12.081 3.647 6.018 1.00 93.50 90 ARG A N 1
ATOM 687 C CA . ARG A 1 90 ? 13.274 3.764 6.871 1.00 93.50 90 ARG A CA 1
ATOM 688 C C . ARG A 1 90 ? 12.936 3.836 8.362 1.00 93.50 90 ARG A C 1
ATOM 690 O O . ARG A 1 90 ? 13.706 3.332 9.171 1.00 93.50 90 ARG A O 1
ATOM 697 N N . ALA A 1 91 ? 11.844 4.503 8.727 1.00 93.62 91 ALA A N 1
ATOM 698 C CA . ALA A 1 91 ? 11.462 4.678 10.124 1.00 93.62 91 ALA A CA 1
ATOM 699 C C . ALA A 1 91 ? 10.900 3.397 10.762 1.00 93.62 91 ALA A C 1
ATOM 701 O O . ALA A 1 91 ? 11.062 3.212 11.966 1.00 93.62 91 ALA A O 1
ATOM 702 N N . TYR A 1 92 ? 10.236 2.542 9.976 1.00 94.81 92 TYR A N 1
ATOM 703 C CA . TYR A 1 92 ? 9.455 1.417 10.502 1.00 94.81 92 TYR A CA 1
ATOM 704 C C . TYR A 1 92 ? 9.895 0.026 10.028 1.00 94.81 92 TYR A C 1
ATOM 706 O O . TYR A 1 92 ? 9.459 -0.967 10.607 1.00 94.81 92 TYR A O 1
ATOM 714 N N . ALA A 1 93 ? 10.740 -0.086 9.002 1.00 94.12 93 ALA A N 1
ATOM 715 C CA . ALA A 1 93 ? 11.322 -1.369 8.623 1.00 94.12 93 ALA A CA 1
ATOM 716 C C . ALA A 1 93 ? 12.344 -1.845 9.673 1.00 94.12 93 ALA A C 1
ATOM 718 O O . ALA A 1 93 ? 13.040 -1.023 10.275 1.00 94.12 93 ALA A O 1
ATOM 719 N N . PRO A 1 94 ? 12.479 -3.166 9.889 1.00 92.25 94 PRO A N 1
ATOM 720 C CA . PRO A 1 94 ? 13.523 -3.707 10.748 1.00 92.25 94 PRO A CA 1
ATOM 721 C C . PRO A 1 94 ? 14.910 -3.417 10.156 1.00 92.25 94 PRO A C 1
ATOM 723 O O . PRO A 1 94 ? 15.081 -3.398 8.938 1.00 92.25 94 PRO A O 1
ATOM 726 N N . GLU A 1 95 ? 15.917 -3.246 11.018 1.00 88.69 95 GLU A N 1
ATOM 727 C CA . GLU A 1 95 ? 17.294 -2.913 10.600 1.00 88.69 95 GLU A CA 1
ATOM 728 C C . GLU A 1 95 ? 17.907 -3.940 9.631 1.00 88.69 95 GLU A C 1
ATOM 730 O O . GLU A 1 95 ? 18.771 -3.594 8.829 1.00 88.69 95 GLU A O 1
ATOM 735 N N . ASP A 1 96 ? 17.451 -5.193 9.699 1.00 90.56 96 ASP A N 1
ATOM 736 C CA . ASP A 1 96 ? 17.939 -6.310 8.885 1.00 90.56 96 ASP A CA 1
ATOM 737 C C . ASP A 1 96 ? 17.203 -6.465 7.534 1.00 90.56 96 ASP A C 1
ATOM 739 O O . ASP A 1 96 ? 17.446 -7.408 6.778 1.00 90.56 96 ASP A O 1
ATOM 743 N N . LEU A 1 97 ? 16.298 -5.532 7.207 1.00 95.00 97 LEU A N 1
ATOM 744 C CA . LEU A 1 97 ? 15.681 -5.419 5.888 1.00 95.00 97 LEU A CA 1
ATOM 745 C C . LEU A 1 97 ? 16.422 -4.375 5.043 1.00 95.00 97 LEU A C 1
ATOM 747 O O . LEU A 1 97 ? 16.331 -3.169 5.274 1.00 95.00 97 LEU A O 1
ATOM 751 N N . GLY A 1 98 ? 17.115 -4.829 4.001 1.00 95.81 98 GLY A N 1
ATOM 752 C CA . GLY A 1 98 ? 17.690 -3.958 2.982 1.00 95.81 98 GLY A CA 1
ATOM 753 C C . GLY A 1 98 ? 16.604 -3.366 2.091 1.00 95.81 98 GLY A C 1
ATOM 754 O O . GLY A 1 98 ? 15.900 -4.104 1.412 1.00 95.81 98 GLY A O 1
ATOM 755 N N . ILE A 1 99 ? 16.478 -2.041 2.053 1.00 97.00 99 ILE A N 1
ATOM 756 C CA . ILE A 1 99 ? 15.527 -1.348 1.175 1.00 97.00 99 ILE A CA 1
ATOM 757 C C . ILE A 1 99 ? 16.279 -0.769 -0.026 1.00 97.00 99 ILE A C 1
ATOM 759 O O . ILE A 1 99 ? 17.199 0.036 0.136 1.00 97.00 99 ILE A O 1
ATOM 763 N N . HIS A 1 100 ? 15.870 -1.161 -1.231 1.00 97.88 100 HIS A N 1
ATOM 764 C CA . HIS A 1 100 ? 16.478 -0.747 -2.493 1.00 97.88 100 HIS A CA 1
ATOM 765 C C . HIS A 1 100 ? 15.441 -0.061 -3.371 1.00 97.88 100 HIS A C 1
ATOM 767 O O . HIS A 1 100 ? 14.411 -0.639 -3.689 1.00 97.88 100 HIS A O 1
ATOM 773 N N . VAL A 1 101 ? 15.706 1.177 -3.772 1.00 97.69 101 VAL A N 1
ATOM 774 C CA . VAL A 1 101 ? 14.708 2.030 -4.419 1.00 97.69 101 VAL A CA 1
ATOM 775 C C . VAL A 1 101 ? 15.114 2.345 -5.850 1.00 97.69 101 VAL A C 1
ATOM 777 O O . VAL A 1 101 ? 16.250 2.734 -6.116 1.00 97.69 101 VAL A O 1
ATOM 780 N N . THR A 1 102 ? 14.154 2.249 -6.763 1.00 97.12 102 THR A N 1
ATOM 781 C CA . THR A 1 102 ? 14.241 2.819 -8.107 1.00 97.12 102 THR A CA 1
ATOM 782 C C . THR A 1 102 ? 13.020 3.686 -8.389 1.00 97.12 102 THR A C 1
ATOM 784 O O . THR A 1 102 ? 11.971 3.559 -7.753 1.00 97.12 102 THR A O 1
ATOM 787 N N . ARG A 1 103 ? 13.165 4.609 -9.340 1.00 93.19 103 ARG A N 1
ATOM 788 C CA . ARG A 1 103 ? 12.138 5.597 -9.670 1.00 93.19 103 ARG A CA 1
ATOM 789 C C . ARG A 1 103 ? 11.713 5.473 -11.122 1.00 93.19 103 ARG A C 1
ATOM 791 O O . ARG A 1 103 ? 12.557 5.355 -12.012 1.00 93.19 103 ARG A O 1
ATOM 798 N N . MET A 1 104 ? 10.408 5.580 -11.334 1.00 89.81 104 MET A N 1
ATOM 799 C CA . MET A 1 104 ? 9.796 5.716 -12.652 1.00 89.81 104 MET A CA 1
ATOM 800 C C . MET A 1 104 ? 9.100 7.068 -12.773 1.00 89.81 104 MET A C 1
ATOM 802 O O . MET A 1 104 ? 8.574 7.613 -11.795 1.00 89.81 104 MET A O 1
ATOM 806 N N . GLN A 1 105 ? 9.094 7.632 -13.975 1.00 82.25 105 GLN A N 1
ATOM 807 C CA . GLN A 1 105 ? 8.388 8.883 -14.214 1.00 82.25 105 GLN A CA 1
ATOM 808 C C . GLN A 1 105 ? 6.902 8.588 -14.397 1.00 82.25 105 GLN A C 1
ATOM 810 O O . GLN A 1 105 ? 6.493 7.985 -15.386 1.00 82.25 105 GLN A O 1
ATOM 815 N N . MET A 1 106 ? 6.072 9.049 -13.468 1.00 71.31 106 MET A N 1
ATOM 816 C CA . MET A 1 106 ? 4.631 9.050 -13.703 1.00 71.31 106 MET A CA 1
ATOM 817 C C . MET A 1 106 ? 4.325 10.136 -14.731 1.00 71.31 106 MET A C 1
ATOM 819 O O . MET A 1 106 ? 4.812 11.257 -14.593 1.00 71.31 106 MET A O 1
ATOM 823 N N . GLY A 1 107 ? 3.573 9.804 -15.782 1.00 61.34 107 GLY A N 1
ATOM 824 C CA . GLY A 1 107 ? 3.139 10.806 -16.752 1.00 61.34 107 GLY A CA 1
ATOM 825 C C . GLY A 1 107 ? 2.279 11.850 -16.045 1.00 61.34 107 GLY A C 1
ATOM 826 O O . GLY A 1 107 ? 1.224 11.517 -15.511 1.00 61.34 107 GLY A O 1
ATOM 827 N N . SER A 1 108 ? 2.718 13.104 -16.005 1.00 49.53 108 SER A N 1
ATOM 828 C CA . SER A 1 108 ? 1.835 14.206 -15.633 1.00 49.53 108 SER A CA 1
ATOM 829 C C . SER A 1 108 ? 0.831 14.423 -16.764 1.00 49.53 108 SER A C 1
ATOM 831 O O . SER A 1 108 ? 1.222 14.486 -17.923 1.00 49.53 108 SER A O 1
ATOM 833 N N . GLY A 1 109 ? -0.462 14.520 -16.449 1.00 51.41 109 GLY A N 1
ATOM 834 C CA . GLY A 1 109 ? -1.460 15.019 -17.403 1.00 51.41 109 GLY A CA 1
ATOM 835 C C . GLY A 1 109 ? -1.719 14.158 -18.648 1.00 51.41 109 GLY A C 1
ATOM 836 O O . GLY A 1 109 ? -2.160 14.698 -19.655 1.00 51.41 109 GLY A O 1
ATOM 837 N N . GLY A 1 110 ? -1.474 12.842 -18.602 1.00 57.22 110 GLY A N 1
ATOM 838 C CA . GLY A 1 110 ? -1.808 11.935 -19.713 1.00 57.22 110 GLY A CA 1
ATOM 839 C C . GLY A 1 110 ? -0.768 11.859 -20.836 1.00 57.22 110 GLY A C 1
ATOM 840 O O . GLY A 1 110 ? -1.043 11.286 -21.884 1.00 57.22 110 GLY A O 1
ATOM 841 N N . GLU A 1 111 ? 0.437 12.393 -20.624 1.00 67.62 111 GLU A N 1
ATOM 842 C CA . GLU A 1 111 ? 1.512 12.403 -21.631 1.00 67.62 111 GLU A CA 1
ATOM 843 C C . GLU A 1 111 ? 2.149 11.028 -21.899 1.00 67.62 111 GLU A C 1
ATOM 845 O O . GLU A 1 111 ? 2.848 10.858 -22.896 1.00 67.62 111 GLU A O 1
ATOM 850 N N . ARG A 1 112 ? 1.931 10.038 -21.022 1.00 81.00 112 ARG A N 1
ATOM 851 C CA . ARG A 1 112 ? 2.473 8.678 -21.169 1.00 81.00 112 ARG A CA 1
ATOM 852 C C . ARG A 1 112 ? 1.346 7.675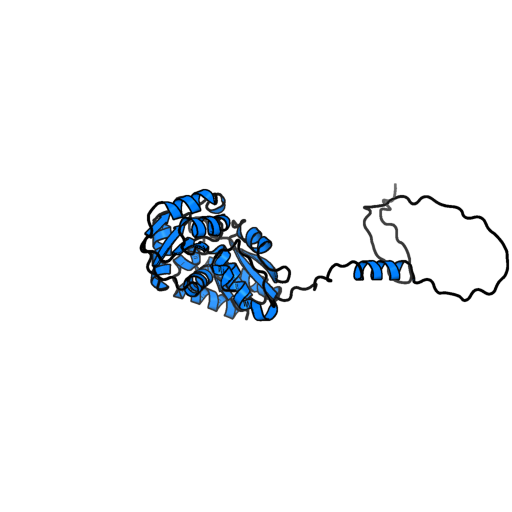 -21.355 1.00 81.00 112 ARG A C 1
ATOM 854 O O . ARG A 1 112 ? 0.388 7.676 -20.582 1.00 81.00 112 ARG A O 1
ATOM 861 N N . SER A 1 113 ? 1.487 6.789 -22.337 1.00 86.31 113 SER A N 1
ATOM 862 C CA . SER A 1 113 ? 0.529 5.705 -22.541 1.00 86.31 113 SER A CA 1
ATOM 863 C C . SER A 1 113 ? 0.657 4.635 -21.442 1.00 86.31 113 SER A C 1
ATOM 865 O O . SER A 1 113 ? 1.722 4.494 -20.829 1.00 86.31 113 SER A O 1
ATOM 867 N N . PRO A 1 114 ? -0.384 3.815 -21.204 1.00 85.75 114 PRO A N 1
ATOM 868 C CA . PRO A 1 114 ? -0.288 2.668 -20.300 1.00 85.75 114 PRO A CA 1
ATOM 869 C C . PRO A 1 114 ? 0.866 1.711 -20.635 1.00 85.75 114 PRO A C 1
ATOM 871 O O . PRO A 1 114 ? 1.458 1.142 -19.716 1.00 85.75 114 PRO A O 1
ATOM 874 N N . ALA A 1 115 ? 1.202 1.565 -21.921 1.00 89.00 115 ALA A N 1
ATOM 875 C CA . ALA A 1 115 ? 2.314 0.740 -22.388 1.00 89.00 115 ALA A CA 1
ATOM 876 C C . ALA A 1 115 ? 3.679 1.360 -22.044 1.00 89.00 115 ALA A C 1
ATOM 878 O O . ALA A 1 115 ? 4.579 0.647 -21.607 1.00 89.00 115 ALA A O 1
ATOM 879 N N . ASP A 1 116 ? 3.828 2.686 -22.162 1.00 89.69 116 ASP A N 1
ATOM 880 C CA . ASP A 1 116 ? 5.064 3.379 -21.768 1.00 89.69 116 ASP A CA 1
ATOM 881 C C . ASP A 1 116 ? 5.334 3.239 -20.273 1.00 89.69 116 ASP A C 1
ATOM 883 O O . ASP A 1 116 ? 6.485 3.126 -19.848 1.00 89.69 116 ASP A O 1
ATOM 887 N N . ILE A 1 117 ? 4.269 3.281 -19.470 1.00 89.06 117 ILE A N 1
ATOM 888 C CA . ILE A 1 117 ? 4.369 3.128 -18.022 1.00 89.06 117 ILE A CA 1
ATOM 889 C C . ILE A 1 117 ? 4.744 1.690 -17.668 1.00 89.06 117 ILE A C 1
ATOM 891 O O . ILE A 1 117 ? 5.656 1.488 -16.872 1.00 89.06 117 ILE A O 1
ATOM 895 N N . GLU A 1 118 ? 4.107 0.695 -18.288 1.00 92.19 118 GLU A N 1
ATOM 896 C CA . GLU A 1 118 ? 4.468 -0.712 -18.092 1.00 92.19 118 GLU A CA 1
ATOM 897 C C . GLU A 1 118 ? 5.920 -0.991 -18.505 1.00 92.19 118 GLU A C 1
ATOM 899 O O . GLU A 1 118 ? 6.671 -1.599 -17.746 1.00 92.19 118 GLU A O 1
ATOM 904 N N . ALA A 1 119 ? 6.374 -0.464 -19.644 1.00 93.69 119 ALA A N 1
ATOM 905 C CA . ALA A 1 119 ? 7.764 -0.602 -20.072 1.00 93.69 119 ALA A CA 1
ATOM 906 C C . ALA A 1 119 ? 8.760 -0.022 -19.047 1.00 93.69 119 ALA A C 1
ATOM 908 O O . ALA A 1 119 ? 9.817 -0.616 -18.806 1.00 93.69 119 ALA A O 1
ATOM 909 N N . ASP A 1 120 ? 8.425 1.110 -18.419 1.00 93.69 120 ASP A N 1
ATOM 910 C CA . ASP A 1 120 ? 9.256 1.732 -17.383 1.00 93.69 120 ASP A CA 1
ATOM 911 C C . ASP A 1 120 ? 9.225 0.942 -16.067 1.00 93.69 120 ASP A C 1
ATOM 913 O O . ASP A 1 120 ? 10.280 0.736 -15.467 1.00 93.69 120 ASP A O 1
ATOM 917 N N . ILE A 1 121 ? 8.059 0.411 -15.669 1.00 95.38 121 ILE A N 1
ATOM 918 C CA . ILE A 1 121 ? 7.923 -0.525 -14.539 1.00 95.38 121 ILE A CA 1
ATOM 919 C C . ILE A 1 121 ? 8.862 -1.717 -14.741 1.00 95.38 121 ILE A C 1
ATOM 921 O O . ILE A 1 121 ? 9.675 -2.013 -13.867 1.00 95.38 121 ILE A O 1
ATOM 925 N N . LEU A 1 122 ? 8.818 -2.363 -15.909 1.00 97.44 122 LEU A N 1
ATOM 926 C CA . LEU A 1 122 ? 9.646 -3.536 -16.194 1.00 97.44 122 LEU A CA 1
ATOM 927 C C . LEU A 1 122 ? 11.139 -3.191 -16.265 1.00 97.44 122 LEU A C 1
ATOM 929 O O . LEU A 1 122 ? 11.984 -3.972 -15.828 1.00 97.44 122 LEU A O 1
ATOM 933 N N . ARG A 1 123 ? 11.496 -2.009 -16.782 1.00 97.56 123 ARG A N 1
ATOM 934 C CA . ARG A 1 123 ? 12.880 -1.511 -16.742 1.00 97.56 123 ARG A CA 1
ATOM 935 C C . ARG A 1 123 ? 13.357 -1.336 -15.299 1.00 97.56 123 ARG A C 1
ATOM 937 O O . ARG A 1 123 ? 14.451 -1.786 -14.970 1.00 97.56 123 ARG A O 1
ATOM 944 N N . CYS A 1 124 ? 12.551 -0.705 -14.452 1.00 97.94 124 CYS A N 1
ATOM 945 C CA . CYS A 1 124 ? 12.831 -0.520 -13.031 1.00 97.94 124 CYS A CA 1
ATOM 946 C C . CYS A 1 124 ? 12.944 -1.854 -12.281 1.00 97.94 124 CYS A C 1
ATOM 948 O O . CYS A 1 124 ? 13.887 -2.032 -11.513 1.00 97.94 124 CYS A O 1
ATOM 950 N N . ALA A 1 125 ? 12.045 -2.800 -12.544 1.00 98.44 125 ALA A N 1
ATOM 951 C CA . ALA A 1 125 ? 12.075 -4.130 -11.948 1.00 98.44 125 ALA A CA 1
ATOM 952 C C . ALA A 1 125 ? 13.381 -4.872 -12.267 1.00 98.44 125 ALA A C 1
ATOM 954 O O . ALA A 1 125 ? 14.017 -5.407 -11.362 1.00 98.44 125 ALA A O 1
ATOM 955 N N . ARG A 1 126 ? 13.853 -4.824 -13.521 1.00 98.56 126 ARG A N 1
ATOM 956 C CA . ARG A 1 126 ? 15.143 -5.423 -13.908 1.00 98.56 126 ARG A CA 1
ATOM 957 C C . ARG A 1 126 ? 16.339 -4.806 -13.175 1.00 98.56 126 ARG A C 1
ATOM 959 O O . ARG A 1 126 ? 17.228 -5.540 -12.764 1.00 98.56 126 ARG A O 1
ATOM 966 N N . LEU A 1 127 ? 16.333 -3.491 -12.931 1.00 98.56 127 LEU A N 1
ATOM 967 C CA . LEU A 1 127 ? 17.377 -2.849 -12.116 1.00 98.56 127 LEU A CA 1
ATOM 968 C C . LEU A 1 127 ? 17.384 -3.362 -10.667 1.00 98.56 127 LEU A C 1
ATOM 970 O O . LEU A 1 127 ? 18.443 -3.470 -10.057 1.00 98.56 127 LEU A O 1
ATOM 974 N N . LEU A 1 128 ? 16.215 -3.669 -10.101 1.00 98.69 128 LEU A N 1
ATOM 975 C CA . LEU A 1 128 ? 16.122 -4.277 -8.771 1.00 98.69 128 LEU A CA 1
ATOM 976 C C . LEU A 1 128 ? 16.564 -5.748 -8.794 1.00 98.69 128 LEU A C 1
ATOM 978 O O . LEU A 1 128 ? 17.215 -6.202 -7.853 1.00 98.69 128 LEU A O 1
ATOM 982 N N . ALA A 1 129 ? 16.286 -6.477 -9.876 1.00 98.12 129 ALA A N 1
ATOM 983 C CA . ALA A 1 129 ? 16.764 -7.845 -10.065 1.00 98.12 129 ALA A CA 1
ATOM 984 C C . ALA A 1 129 ? 18.304 -7.928 -10.110 1.00 98.12 129 ALA A C 1
ATOM 986 O O . ALA A 1 129 ? 18.876 -8.852 -9.532 1.00 98.12 129 ALA A O 1
ATOM 987 N N . ASP A 1 130 ? 18.995 -6.928 -10.677 1.00 98.19 130 ASP A N 1
ATOM 988 C CA . ASP A 1 130 ? 20.468 -6.842 -10.642 1.00 98.19 130 ASP A CA 1
ATOM 989 C C . ASP A 1 130 ? 21.021 -6.782 -9.203 1.00 98.19 130 ASP A C 1
ATOM 991 O O . ASP A 1 130 ? 22.086 -7.329 -8.904 1.00 98.19 130 ASP A O 1
ATOM 995 N N . VAL A 1 131 ? 20.273 -6.162 -8.282 1.00 96.94 131 VAL A N 1
ATOM 996 C CA . VAL A 1 131 ? 20.587 -6.114 -6.841 1.00 96.94 131 VAL A CA 1
ATOM 997 C C . VAL A 1 131 ? 20.305 -7.456 -6.150 1.00 96.94 131 VAL A C 1
ATOM 999 O O . VAL A 1 131 ? 20.777 -7.694 -5.034 1.00 96.94 131 VAL A O 1
ATOM 1002 N N . LYS A 1 132 ? 19.578 -8.361 -6.816 1.00 97.31 132 LYS A N 1
ATOM 1003 C CA . LYS A 1 132 ? 19.074 -9.623 -6.262 1.00 97.31 132 LYS A CA 1
ATOM 1004 C C . LYS A 1 132 ? 18.234 -9.353 -5.019 1.00 97.31 132 LYS A C 1
ATOM 1006 O O . LYS A 1 132 ? 18.559 -9.828 -3.925 1.00 97.31 132 LYS A O 1
ATOM 1011 N N . VAL A 1 133 ? 17.230 -8.490 -5.181 1.00 98.62 133 VAL A N 1
ATOM 1012 C CA . VAL A 1 133 ? 16.196 -8.308 -4.161 1.00 98.62 133 VAL A CA 1
ATOM 1013 C C . VAL A 1 133 ? 15.378 -9.591 -4.023 1.00 98.62 133 VAL A C 1
ATOM 1015 O O . VAL A 1 133 ? 15.269 -10.370 -4.964 1.00 98.62 133 VAL A O 1
ATOM 1018 N N . ASP A 1 134 ? 14.826 -9.818 -2.839 1.00 98.62 134 ASP A N 1
ATOM 1019 C CA . ASP A 1 134 ? 14.022 -11.004 -2.543 1.00 98.62 134 ASP A CA 1
ATOM 1020 C C . ASP A 1 134 ? 12.541 -10.813 -2.888 1.00 98.62 134 ASP A C 1
ATOM 1022 O O . ASP A 1 134 ? 11.802 -11.788 -2.994 1.00 98.62 134 ASP A O 1
ATOM 1026 N N . LEU A 1 135 ? 12.109 -9.557 -3.010 1.00 98.88 135 LEU A N 1
ATOM 1027 C CA . LEU A 1 135 ? 10.729 -9.161 -3.260 1.00 98.88 135 LEU A CA 1
ATOM 1028 C C . LEU A 1 135 ? 10.704 -7.771 -3.906 1.00 98.88 135 LEU A C 1
ATOM 1030 O O . LEU A 1 135 ? 11.509 -6.911 -3.536 1.00 98.88 135 LEU A O 1
ATOM 1034 N N . ILE A 1 136 ? 9.774 -7.543 -4.833 1.00 98.88 136 ILE A N 1
ATOM 1035 C CA . ILE A 1 136 ? 9.534 -6.237 -5.459 1.00 98.88 136 ILE A CA 1
ATOM 1036 C C . ILE A 1 136 ? 8.174 -5.680 -5.020 1.00 98.88 136 ILE A C 1
ATOM 1038 O O . ILE A 1 136 ? 7.147 -6.334 -5.164 1.00 98.88 136 ILE A O 1
ATOM 1042 N N . ASP A 1 137 ? 8.174 -4.448 -4.525 1.00 98.44 137 ASP A N 1
ATOM 1043 C CA . ASP A 1 137 ? 6.998 -3.637 -4.216 1.00 98.44 137 ASP A CA 1
ATOM 1044 C C . ASP A 1 137 ? 6.823 -2.549 -5.283 1.00 98.44 137 ASP A C 1
ATOM 1046 O O . ASP A 1 137 ? 7.665 -1.655 -5.438 1.00 98.44 137 ASP A O 1
ATOM 1050 N N . LEU A 1 138 ? 5.725 -2.617 -6.032 1.00 97.50 138 LEU A N 1
ATOM 1051 C CA . LEU A 1 138 ? 5.321 -1.572 -6.960 1.00 97.50 138 LEU A CA 1
ATOM 1052 C C . LEU A 1 138 ? 4.365 -0.584 -6.282 1.00 97.50 138 LEU A C 1
ATOM 1054 O O . LEU A 1 138 ? 3.194 -0.860 -6.006 1.00 97.50 138 LEU A O 1
ATOM 1058 N N . GLN A 1 139 ? 4.855 0.637 -6.111 1.00 94.81 139 GLN A N 1
ATOM 1059 C CA . GLN A 1 139 ? 4.101 1.749 -5.560 1.00 94.81 139 GLN A CA 1
ATOM 1060 C C . GLN A 1 139 ? 3.395 2.531 -6.666 1.00 94.81 139 GLN A C 1
ATOM 1062 O O . GLN A 1 139 ? 3.933 2.754 -7.750 1.00 94.81 139 GLN A O 1
ATOM 1067 N N . GLY A 1 140 ? 2.193 3.019 -6.361 1.00 84.31 140 GLY A N 1
ATOM 1068 C CA . GLY A 1 140 ? 1.369 3.757 -7.319 1.00 84.31 140 GLY A CA 1
ATOM 1069 C C . GLY A 1 140 ? -0.099 3.374 -7.215 1.00 84.31 140 GLY A C 1
ATOM 1070 O O . GLY A 1 140 ? -0.660 2.851 -8.172 1.00 84.31 140 GLY A O 1
ATOM 1071 N N . THR A 1 141 ? -0.717 3.637 -6.060 1.00 77.94 141 THR A N 1
ATOM 1072 C CA . THR A 1 141 ? -2.064 3.142 -5.746 1.00 77.94 14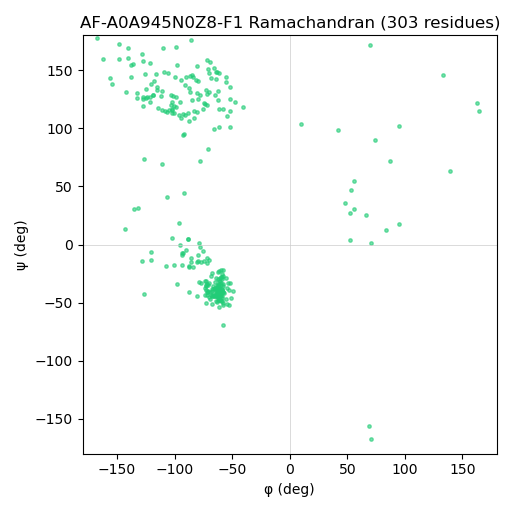1 THR A CA 1
ATOM 1073 C C . THR A 1 141 ? -3.087 3.485 -6.834 1.00 77.94 141 THR A C 1
ATOM 1075 O O . THR A 1 141 ? -3.715 2.593 -7.400 1.00 77.94 141 THR A O 1
ATOM 1078 N N . GLY A 1 142 ? -3.164 4.764 -7.219 1.00 81.25 142 GLY A N 1
ATOM 1079 C CA . GLY A 1 142 ? -4.130 5.241 -8.212 1.00 81.25 142 GLY A CA 1
ATOM 1080 C C . GLY A 1 142 ? -3.973 4.618 -9.603 1.00 81.25 142 GLY A C 1
ATOM 1081 O O . GLY A 1 142 ? -4.973 4.266 -10.217 1.00 81.25 142 GLY A O 1
ATOM 1082 N N . ILE A 1 143 ? -2.743 4.411 -10.093 1.00 82.38 143 ILE A N 1
ATOM 1083 C CA . ILE A 1 143 ? -2.537 3.833 -11.433 1.00 82.38 143 ILE A CA 1
ATOM 1084 C C . ILE A 1 143 ? -2.866 2.338 -11.483 1.00 82.38 143 ILE A C 1
ATOM 1086 O O . ILE A 1 143 ? -3.313 1.843 -12.515 1.00 82.38 143 ILE A O 1
ATOM 1090 N N . MET A 1 144 ? -2.663 1.616 -10.380 1.00 89.06 144 MET A N 1
ATOM 1091 C CA . MET A 1 144 ? -3.103 0.224 -10.285 1.00 89.06 144 MET A CA 1
ATOM 1092 C C . MET A 1 144 ? -4.627 0.159 -10.172 1.00 89.06 144 MET A C 1
ATOM 1094 O O . MET A 1 144 ? -5.257 -0.633 -10.865 1.00 89.06 144 MET A O 1
ATOM 1098 N N . MET A 1 145 ? -5.238 1.058 -9.393 1.00 88.75 145 MET A N 1
ATOM 1099 C CA . MET A 1 145 ? -6.696 1.133 -9.275 1.00 88.75 145 MET A CA 1
ATOM 1100 C C . MET A 1 145 ? -7.384 1.487 -10.601 1.00 88.75 145 MET A C 1
ATOM 1102 O O . MET A 1 145 ? -8.404 0.892 -10.931 1.00 88.75 145 MET A O 1
ATOM 1106 N N . GLU A 1 146 ? -6.799 2.376 -11.410 1.00 87.00 146 GLU A N 1
ATOM 1107 C CA . GLU A 1 146 ? -7.278 2.693 -12.768 1.00 87.00 146 GLU A CA 1
ATOM 1108 C C . GLU A 1 146 ? -7.293 1.479 -13.708 1.00 87.00 146 GLU A C 1
ATOM 1110 O O . GLU A 1 146 ? -8.096 1.434 -14.639 1.00 87.00 146 GLU A O 1
ATOM 1115 N N . ARG A 1 147 ? -6.420 0.493 -13.473 1.00 89.12 147 ARG A N 1
ATOM 1116 C CA . ARG A 1 147 ? -6.335 -0.739 -14.270 1.00 89.12 147 ARG A CA 1
ATOM 1117 C C . ARG A 1 147 ? -7.304 -1.829 -13.805 1.00 89.12 147 ARG A C 1
ATOM 1119 O O . ARG A 1 147 ? -7.478 -2.812 -14.523 1.00 89.12 147 ARG A O 1
ATOM 1126 N N . GLY A 1 148 ? -7.930 -1.664 -12.639 1.00 93.31 148 GLY A N 1
ATOM 1127 C CA . GLY A 1 148 ? -8.741 -2.703 -12.010 1.00 93.31 148 GLY A CA 1
ATOM 1128 C C . GLY A 1 148 ? -7.907 -3.886 -11.483 1.00 93.31 148 GLY A C 1
ATOM 1129 O O . GLY A 1 148 ? -6.711 -3.980 -11.774 1.00 93.31 148 GLY A O 1
ATOM 1130 N N . PRO A 1 149 ? -8.525 -4.820 -10.734 1.00 95.44 149 PRO A N 1
ATOM 1131 C CA . PRO A 1 149 ? -7.825 -5.976 -10.163 1.00 95.44 149 PRO A CA 1
ATOM 1132 C C . PRO A 1 149 ? -7.112 -6.857 -11.203 1.00 95.44 149 PRO A C 1
ATOM 1134 O O . PRO A 1 149 ? -5.968 -7.254 -10.996 1.00 95.44 149 PRO A O 1
ATOM 1137 N N . ASP A 1 150 ? -7.744 -7.115 -12.351 1.00 96.12 150 ASP A N 1
ATOM 1138 C CA . ASP A 1 150 ? -7.155 -7.958 -13.403 1.00 96.12 150 ASP A CA 1
ATOM 1139 C C . ASP A 1 150 ? -5.950 -7.285 -14.073 1.00 96.12 150 ASP A C 1
ATOM 1141 O O . ASP A 1 150 ? -4.931 -7.925 -14.340 1.00 96.12 150 ASP A O 1
ATOM 1145 N N . GLY A 1 151 ? -6.045 -5.978 -14.335 1.00 95.00 151 GLY A N 1
ATOM 1146 C CA . GLY A 1 151 ? -4.957 -5.218 -14.942 1.00 95.00 151 GLY A CA 1
ATOM 1147 C C . GLY A 1 151 ? -3.777 -5.025 -13.990 1.00 95.00 151 GLY A C 1
ATOM 1148 O O . GLY A 1 151 ? -2.628 -5.033 -14.426 1.00 95.00 151 GLY A O 1
ATOM 1149 N N . GLU A 1 152 ? -4.039 -4.902 -12.691 1.00 96.06 152 GLU A N 1
ATOM 1150 C CA . GLU A 1 152 ? -3.008 -4.946 -11.657 1.00 96.06 152 GLU A CA 1
ATOM 1151 C C . GLU A 1 152 ? -2.308 -6.311 -11.610 1.00 96.06 152 GLU A C 1
ATOM 1153 O O . GLU A 1 152 ? -1.077 -6.368 -11.657 1.00 96.06 152 GLU A O 1
ATOM 1158 N N . ALA A 1 153 ? -3.072 -7.407 -11.577 1.00 97.38 153 ALA A N 1
ATOM 1159 C CA . ALA A 1 153 ? -2.519 -8.759 -11.581 1.00 97.38 153 ALA A CA 1
ATOM 1160 C C . ALA A 1 153 ? -1.663 -9.021 -12.832 1.00 97.38 153 ALA A C 1
ATOM 1162 O O . ALA A 1 153 ? -0.597 -9.629 -12.740 1.00 97.38 153 ALA A O 1
ATOM 1163 N N . ALA A 1 154 ? -2.075 -8.507 -13.995 1.00 97.69 154 ALA A N 1
ATOM 1164 C CA . ALA A 1 154 ? -1.286 -8.581 -15.221 1.00 97.69 154 ALA A CA 1
ATOM 1165 C C . ALA A 1 154 ? 0.078 -7.877 -15.089 1.00 97.69 154 ALA A C 1
ATOM 1167 O O . ALA A 1 154 ? 1.085 -8.433 -15.520 1.00 97.69 154 ALA A O 1
ATOM 1168 N N . ILE A 1 155 ? 0.139 -6.701 -14.450 1.00 97.12 155 ILE A N 1
ATOM 1169 C CA . ILE A 1 155 ? 1.406 -5.990 -14.207 1.00 97.12 155 ILE A CA 1
ATOM 1170 C C . ILE A 1 155 ? 2.320 -6.780 -13.268 1.00 97.12 155 ILE A C 1
ATOM 1172 O O . ILE A 1 155 ? 3.515 -6.889 -13.546 1.00 97.12 155 ILE A O 1
ATOM 1176 N N . VAL A 1 156 ? 1.775 -7.352 -12.189 1.00 98.25 156 VAL A N 1
ATOM 1177 C CA . VAL A 1 156 ? 2.542 -8.216 -11.276 1.00 98.25 156 VAL A CA 1
ATOM 1178 C C . VAL A 1 156 ? 3.128 -9.400 -12.043 1.00 98.25 156 VAL A C 1
ATOM 1180 O O . VAL A 1 156 ? 4.341 -9.593 -12.021 1.00 98.25 156 VAL A O 1
ATOM 1183 N N . ASN A 1 157 ? 2.307 -10.105 -12.824 1.00 98.56 157 ASN A N 1
ATOM 1184 C CA . ASN A 1 157 ? 2.760 -11.226 -13.648 1.00 98.56 157 ASN A CA 1
ATOM 1185 C C . ASN A 1 157 ? 3.862 -10.813 -14.640 1.00 98.56 157 ASN A C 1
ATOM 1187 O O . ASN A 1 157 ? 4.840 -11.542 -14.808 1.00 98.56 157 ASN A O 1
ATOM 1191 N N . SER A 1 158 ? 3.747 -9.642 -15.278 1.00 98.44 158 SER A N 1
ATOM 1192 C CA . SER A 1 158 ? 4.786 -9.111 -16.172 1.00 98.44 158 SER A CA 1
ATOM 1193 C C . SER A 1 158 ? 6.102 -8.834 -15.428 1.00 98.44 158 SER A C 1
ATOM 1195 O O . SER A 1 158 ? 7.179 -9.134 -15.952 1.00 98.44 158 SER A O 1
ATOM 1197 N N . ILE A 1 159 ? 6.046 -8.284 -14.206 1.00 98.62 159 ILE A N 1
ATOM 1198 C CA . ILE A 1 159 ? 7.235 -8.056 -13.368 1.00 98.62 159 ILE A CA 1
ATOM 1199 C C . ILE A 1 159 ? 7.908 -9.388 -13.046 1.00 98.62 159 ILE A C 1
ATOM 1201 O O . ILE A 1 159 ? 9.098 -9.542 -13.341 1.00 98.62 159 ILE A O 1
ATOM 1205 N N . GLU A 1 160 ? 7.154 -10.342 -12.500 1.00 98.69 160 GLU A N 1
ATOM 1206 C CA . GLU A 1 160 ? 7.669 -11.649 -12.084 1.00 98.69 160 GLU A CA 1
ATOM 1207 C C . GLU A 1 160 ? 8.265 -12.406 -13.275 1.00 98.69 160 GLU A C 1
ATOM 1209 O O . GLU A 1 160 ? 9.415 -12.834 -13.217 1.00 98.69 160 GLU A O 1
ATOM 1214 N N . ALA A 1 161 ? 7.567 -12.456 -14.414 1.00 98.56 161 ALA A N 1
ATOM 1215 C CA . ALA A 1 161 ? 8.068 -13.099 -15.630 1.00 98.56 161 ALA A CA 1
ATOM 1216 C C . ALA A 1 161 ? 9.357 -12.454 -16.173 1.00 98.56 161 ALA A C 1
ATOM 1218 O O . ALA A 1 161 ? 10.187 -13.134 -16.775 1.00 98.56 161 ALA A O 1
ATOM 1219 N N . SER A 1 162 ? 9.537 -11.143 -15.982 1.00 98.25 162 SER A N 1
ATOM 1220 C CA . SER A 1 162 ? 10.711 -10.419 -16.487 1.00 98.25 162 SER A CA 1
ATOM 1221 C C . SER A 1 162 ? 11.933 -10.459 -15.566 1.00 98.25 162 SER A C 1
ATOM 1223 O O . SER A 1 162 ? 13.028 -10.098 -16.005 1.00 98.25 162 SER A O 1
ATOM 1225 N N . THR A 1 163 ? 11.753 -10.851 -14.302 1.00 98.50 163 THR A N 1
ATOM 1226 C CA . THR A 1 163 ? 12.793 -10.768 -13.261 1.00 98.50 163 THR A CA 1
ATOM 1227 C C . THR A 1 163 ? 13.032 -12.068 -12.503 1.00 98.50 163 THR A C 1
ATOM 1229 O O . THR A 1 163 ? 14.031 -12.152 -11.791 1.00 98.50 163 THR A O 1
ATOM 1232 N N 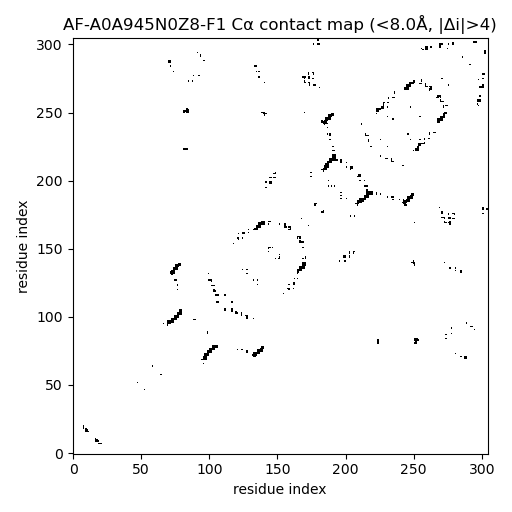. ASP A 1 164 ? 12.133 -13.048 -12.618 1.00 98.12 164 ASP A N 1
ATOM 1233 C CA . ASP A 1 164 ? 12.085 -14.245 -11.766 1.00 98.12 164 ASP A CA 1
ATOM 1234 C C . ASP A 1 164 ? 12.069 -13.900 -10.260 1.00 98.12 164 ASP A C 1
ATOM 1236 O O . ASP A 1 164 ? 12.555 -14.643 -9.411 1.00 98.12 164 ASP A O 1
ATOM 1240 N N . THR A 1 165 ? 11.554 -12.713 -9.919 1.00 98.69 165 THR A N 1
ATOM 1241 C CA . THR A 1 165 ? 11.476 -12.200 -8.549 1.00 98.69 165 THR A CA 1
ATOM 1242 C C . THR A 1 165 ? 10.013 -11.978 -8.184 1.00 98.69 165 THR A C 1
ATOM 1244 O O . THR A 1 165 ? 9.331 -11.281 -8.937 1.00 98.69 165 THR A O 1
ATOM 1247 N N . PRO A 1 166 ? 9.528 -12.504 -7.041 1.00 98.62 166 PRO A N 1
ATOM 1248 C CA . PRO A 1 166 ? 8.163 -12.263 -6.590 1.00 98.62 166 PRO A CA 1
ATOM 1249 C C . PRO A 1 166 ? 7.857 -10.769 -6.488 1.00 98.62 166 PRO A C 1
ATOM 1251 O O . PRO A 1 166 ? 8.715 -9.977 -6.075 1.00 98.62 166 PRO A O 1
ATOM 1254 N N . ALA A 1 167 ? 6.627 -10.386 -6.814 1.00 98.75 167 ALA A N 1
ATOM 1255 C CA . ALA A 1 167 ? 6.210 -8.995 -6.787 1.00 98.75 167 ALA A CA 1
ATOM 1256 C C . ALA A 1 167 ? 4.829 -8.804 -6.159 1.00 98.75 167 ALA A C 1
ATOM 1258 O O . ALA A 1 167 ? 3.984 -9.694 -6.116 1.00 98.75 167 ALA A O 1
ATOM 1259 N N . TYR A 1 168 ? 4.603 -7.604 -5.645 1.00 98.62 168 TYR A N 1
ATOM 1260 C CA . TYR A 1 168 ? 3.303 -7.146 -5.184 1.00 98.62 168 TYR A CA 1
ATOM 1261 C C . TYR A 1 168 ? 3.185 -5.638 -5.397 1.00 98.62 168 TYR A C 1
ATOM 1263 O O . TYR A 1 168 ? 4.140 -4.961 -5.780 1.00 98.62 168 TYR A O 1
ATOM 1271 N N . THR A 1 169 ? 1.994 -5.109 -5.165 1.00 98.25 169 THR A N 1
ATOM 1272 C CA . THR A 1 169 ? 1.675 -3.691 -5.318 1.00 98.25 169 THR A CA 1
ATOM 1273 C C . THR A 1 169 ? 1.182 -3.114 -3.998 1.00 98.25 169 THR A C 1
ATOM 1275 O O . THR A 1 169 ? 0.609 -3.817 -3.162 1.00 98.25 169 THR A O 1
ATOM 1278 N N . ALA A 1 170 ? 1.307 -1.798 -3.831 1.00 96.62 170 ALA A N 1
ATOM 1279 C CA . ALA A 1 170 ? 0.714 -1.106 -2.686 1.00 96.62 170 ALA A CA 1
ATOM 1280 C C . ALA A 1 170 ? -0.824 -1.247 -2.620 1.00 96.62 170 ALA A C 1
ATOM 1282 O O . ALA A 1 170 ? -1.394 -1.267 -1.528 1.00 96.62 170 ALA A O 1
ATOM 1283 N N . THR A 1 171 ? -1.501 -1.350 -3.770 1.00 96.38 171 THR A N 1
ATOM 1284 C CA . THR A 1 171 ? -2.960 -1.535 -3.839 1.00 96.38 171 THR A CA 1
ATOM 1285 C C . THR A 1 171 ? -3.364 -2.951 -3.422 1.00 96.38 171 THR A C 1
ATOM 1287 O O . THR A 1 171 ? -4.179 -3.099 -2.512 1.00 96.38 171 THR A O 1
ATOM 1290 N N . GLY A 1 172 ? -2.739 -3.987 -3.986 1.00 97.94 172 GLY A N 1
ATOM 1291 C CA . GLY A 1 172 ? -2.932 -5.375 -3.560 1.00 97.94 172 GLY A CA 1
ATOM 1292 C C . GLY A 1 172 ? -2.600 -5.581 -2.079 1.00 97.94 172 GLY A C 1
ATOM 1293 O O . GLY A 1 172 ? -3.370 -6.202 -1.347 1.00 97.94 172 GLY A O 1
ATOM 1294 N N . ALA A 1 173 ? -1.524 -4.956 -1.589 1.00 98.44 173 ALA A N 1
ATOM 1295 C CA . ALA A 1 173 ? -1.182 -4.959 -0.168 1.00 98.44 173 ALA A CA 1
ATOM 1296 C C . ALA A 1 173 ? -2.276 -4.332 0.710 1.00 98.44 173 ALA A C 1
ATOM 1298 O O . ALA A 1 173 ? -2.564 -4.847 1.790 1.00 98.44 173 ALA A O 1
ATOM 1299 N N . ALA A 1 174 ? -2.911 -3.243 0.263 1.00 98.31 174 ALA A N 1
ATOM 1300 C CA . ALA A 1 174 ? -4.040 -2.649 0.974 1.00 98.31 174 ALA A CA 1
ATOM 1301 C C . ALA A 1 174 ? -5.234 -3.613 1.041 1.00 98.31 174 ALA A C 1
ATOM 1303 O O . ALA A 1 174 ? -5.802 -3.794 2.116 1.00 98.31 174 ALA A O 1
ATOM 1304 N N . VAL A 1 175 ? -5.570 -4.289 -0.063 1.00 98.50 175 VAL A N 1
ATOM 1305 C CA . VAL A 1 175 ? -6.628 -5.317 -0.094 1.00 98.50 175 VAL A CA 1
ATOM 1306 C C . VAL A 1 175 ? -6.330 -6.449 0.896 1.00 98.50 175 VAL A C 1
ATOM 1308 O O . VAL A 1 175 ? -7.205 -6.845 1.667 1.00 98.50 175 VAL A O 1
ATOM 1311 N N . GLU A 1 176 ? -5.096 -6.952 0.919 1.00 98.62 176 GLU A N 1
ATOM 1312 C CA . GLU A 1 176 ? -4.664 -7.990 1.862 1.00 98.62 176 GLU A CA 1
ATOM 1313 C C . GLU A 1 176 ? -4.750 -7.525 3.319 1.00 98.62 176 GLU A C 1
ATOM 1315 O O . GLU A 1 176 ? -5.274 -8.249 4.164 1.00 98.62 176 GLU A O 1
ATOM 1320 N N . ALA A 1 177 ? -4.291 -6.307 3.610 1.00 98.56 177 ALA A N 1
ATOM 1321 C CA . ALA A 1 177 ? -4.315 -5.728 4.949 1.00 98.56 177 ALA A CA 1
ATOM 1322 C C . ALA A 1 177 ? -5.746 -5.543 5.479 1.00 98.56 177 ALA A C 1
ATOM 1324 O O . ALA A 1 177 ? -6.045 -5.876 6.627 1.00 98.56 177 ALA A O 1
ATOM 1325 N N . LEU A 1 178 ? -6.651 -5.045 4.634 1.00 98.69 178 LEU A N 1
ATOM 1326 C CA . LEU A 1 178 ? -8.065 -4.882 4.975 1.00 98.69 178 LEU A CA 1
ATOM 1327 C C . LEU A 1 178 ? -8.724 -6.243 5.265 1.00 98.69 178 LEU A C 1
ATOM 1329 O O . LEU A 1 178 ? -9.465 -6.375 6.241 1.00 98.69 178 LEU A O 1
ATOM 1333 N N . ARG A 1 179 ? -8.395 -7.279 4.478 1.00 98.56 179 ARG A N 1
ATOM 1334 C CA . ARG A 1 179 ? -8.866 -8.657 4.702 1.00 98.56 179 ARG A CA 1
ATOM 1335 C C . ARG A 1 179 ? -8.289 -9.280 5.970 1.00 98.56 179 ARG A C 1
ATOM 1337 O O . ARG A 1 179 ? -9.029 -9.940 6.692 1.00 98.56 179 ARG A O 1
ATOM 1344 N N . ALA A 1 180 ? -7.014 -9.047 6.280 1.00 98.38 180 ALA A N 1
ATOM 1345 C CA . ALA A 1 180 ? -6.385 -9.536 7.511 1.00 98.38 180 ALA A CA 1
ATOM 1346 C C . ALA A 1 180 ? -7.061 -8.985 8.778 1.00 98.38 180 ALA A C 1
ATOM 1348 O O . ALA A 1 180 ? -7.107 -9.655 9.808 1.00 98.38 180 ALA A O 1
ATOM 1349 N N . LEU A 1 181 ? -7.649 -7.791 8.683 1.00 98.44 181 LEU A N 1
ATOM 1350 C CA . LEU A 1 181 ? -8.456 -7.176 9.737 1.00 98.44 181 LEU A CA 1
ATOM 1351 C C . LEU A 1 181 ? -9.946 -7.561 9.685 1.00 98.44 181 LEU A C 1
ATOM 1353 O O . LEU A 1 181 ? -10.728 -7.058 10.488 1.00 98.44 181 LEU A O 1
ATOM 1357 N N . ASN A 1 182 ? -10.340 -8.464 8.781 1.00 98.00 182 ASN A N 1
ATOM 1358 C CA . ASN A 1 182 ? -11.721 -8.897 8.545 1.00 98.00 182 ASN A CA 1
ATOM 1359 C C . ASN A 1 182 ? -12.693 -7.749 8.218 1.00 98.00 182 ASN A C 1
ATOM 1361 O O . ASN A 1 182 ? -13.880 -7.838 8.532 1.00 98.00 182 ASN A O 1
ATOM 1365 N N . LEU A 1 183 ? -12.205 -6.676 7.590 1.00 98.44 183 LEU A N 1
ATOM 1366 C CA . LEU A 1 183 ? -13.040 -5.541 7.204 1.00 98.44 183 LEU A CA 1
ATOM 1367 C C . LEU A 1 183 ? -13.801 -5.852 5.914 1.0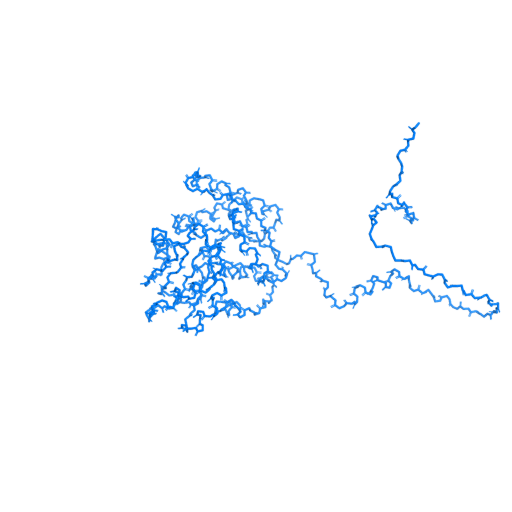0 98.44 183 LEU A C 1
ATOM 1369 O O . LEU A 1 183 ? -13.244 -6.451 4.993 1.00 98.44 183 LEU A O 1
ATOM 1373 N N . LYS A 1 184 ? -15.062 -5.426 5.831 1.00 98.38 184 LYS A N 1
ATOM 1374 C CA . LYS A 1 184 ? -15.904 -5.574 4.635 1.00 98.38 184 LYS A CA 1
ATOM 1375 C C . LYS A 1 184 ? -16.493 -4.245 4.189 1.00 98.38 184 LYS A C 1
ATOM 1377 O O . LYS A 1 184 ? -16.488 -3.963 2.997 1.00 98.38 184 LYS A O 1
ATOM 1382 N N . ARG A 1 185 ? -16.967 -3.438 5.136 1.00 98.69 185 ARG A N 1
ATOM 1383 C CA . ARG A 1 185 ? -17.592 -2.132 4.912 1.00 98.69 185 ARG A CA 1
ATOM 1384 C C . ARG A 1 185 ? -16.598 -1.036 5.262 1.00 98.69 185 ARG A C 1
ATOM 1386 O O . ARG A 1 185 ? -16.125 -0.978 6.394 1.00 98.69 185 ARG A O 1
ATOM 1393 N N . LEU A 1 186 ? -16.246 -0.176 4.319 1.00 98.62 186 LEU A N 1
ATOM 1394 C CA . LEU A 1 186 ? -15.150 0.777 4.477 1.00 98.62 186 LEU A CA 1
ATOM 1395 C C . LEU A 1 186 ? -15.611 2.202 4.212 1.00 98.62 186 LEU A C 1
ATOM 1397 O O . LEU A 1 186 ? -16.439 2.447 3.339 1.00 98.62 186 LEU A O 1
ATOM 1401 N N . VAL A 1 187 ? -15.009 3.149 4.926 1.00 98.50 187 VAL A N 1
ATOM 1402 C CA . VAL A 1 187 ? -14.954 4.540 4.467 1.00 98.50 187 VAL A CA 1
ATOM 1403 C C . VAL A 1 187 ? -13.627 4.738 3.759 1.00 98.50 187 VAL A C 1
ATOM 1405 O O . VAL A 1 187 ? -12.568 4.512 4.351 1.00 98.50 187 VAL A O 1
ATOM 1408 N N . LEU A 1 188 ? -13.691 5.164 2.504 1.00 98.19 188 LEU A N 1
ATOM 1409 C CA . LEU A 1 188 ? -12.524 5.546 1.726 1.00 98.19 188 LEU A CA 1
ATOM 1410 C C . LEU A 1 188 ? -12.202 7.018 1.995 1.00 98.19 188 LEU A C 1
ATOM 1412 O O . LEU A 1 188 ? -13.070 7.882 1.909 1.00 98.19 188 LEU A O 1
ATOM 1416 N N . VAL A 1 189 ? -10.948 7.329 2.294 1.00 97.94 189 VAL A N 1
ATOM 1417 C CA . VAL A 1 189 ? -10.466 8.704 2.426 1.00 97.94 189 VAL A CA 1
ATOM 1418 C C . VAL A 1 189 ? -9.239 8.862 1.542 1.00 97.94 189 VAL A C 1
ATOM 1420 O O . VAL A 1 189 ? -8.284 8.097 1.661 1.00 97.94 189 VAL A O 1
ATOM 1423 N N . GLY A 1 190 ? -9.245 9.861 0.667 1.00 95.38 190 GLY A N 1
ATOM 1424 C CA . GLY A 1 190 ? -8.149 10.096 -0.270 1.00 95.38 190 GLY A CA 1
ATOM 1425 C C . GLY A 1 190 ? -7.834 11.582 -0.438 1.00 95.38 190 GLY A C 1
ATOM 1426 O O . GLY A 1 190 ? -8.676 12.443 -0.177 1.00 95.38 190 GLY A O 1
ATOM 1427 N N . PRO A 1 191 ? -6.632 11.925 -0.928 1.00 92.94 191 PRO A N 1
ATOM 1428 C CA . PRO A 1 191 ? -6.238 13.305 -1.161 1.00 92.94 191 PRO A CA 1
ATOM 1429 C C . PRO A 1 191 ? -6.838 13.859 -2.463 1.00 92.94 191 PRO A C 1
ATOM 1431 O O . PRO A 1 191 ? -6.544 14.985 -2.851 1.00 92.94 191 PRO A O 1
ATOM 1434 N N . TYR A 1 192 ? -7.625 13.061 -3.180 1.00 89.94 192 TYR A N 1
ATOM 1435 C CA . TYR A 1 192 ? -8.099 13.347 -4.526 1.00 89.94 192 TYR A CA 1
ATOM 1436 C C . TYR A 1 192 ? -9.524 13.910 -4.527 1.00 89.94 192 TYR A C 1
ATOM 1438 O O . TYR A 1 192 ? -10.206 13.897 -3.505 1.00 89.94 192 TYR A O 1
ATOM 1446 N N . GLY A 1 193 ? -9.954 14.392 -5.694 1.00 91.12 193 GLY A N 1
ATOM 1447 C CA . GLY A 1 193 ? -11.344 14.778 -5.926 1.00 91.12 193 GLY A CA 1
ATOM 1448 C C . GLY A 1 193 ? -12.226 13.606 -6.357 1.00 91.12 193 GLY A C 1
ATOM 1449 O O . GLY A 1 193 ? -11.752 12.492 -6.599 1.00 91.12 193 GLY A O 1
ATOM 1450 N N . GLU A 1 194 ? -13.515 13.894 -6.506 1.00 91.50 194 GLU A N 1
ATOM 1451 C CA . GLU A 1 194 ? -14.592 12.919 -6.725 1.00 91.50 194 GLU A CA 1
ATOM 1452 C C . GLU A 1 194 ? -14.314 11.927 -7.866 1.00 91.50 194 GLU A C 1
ATOM 1454 O O . GLU A 1 194 ? -14.434 10.720 -7.682 1.00 91.50 194 GLU A O 1
ATOM 1459 N N . ALA A 1 195 ? -13.846 12.400 -9.026 1.00 90.38 195 ALA A N 1
ATOM 1460 C CA . ALA A 1 195 ? -13.594 11.535 -10.181 1.00 90.38 195 ALA A CA 1
ATOM 1461 C C . ALA A 1 195 ? -12.484 10.492 -9.950 1.00 90.38 195 ALA A C 1
ATOM 1463 O O . ALA A 1 195 ? -12.480 9.439 -10.587 1.00 90.38 195 ALA A O 1
ATOM 1464 N N . ALA A 1 196 ? -11.510 10.787 -9.086 1.00 89.69 196 ALA A N 1
ATOM 1465 C CA . ALA A 1 196 ? -10.484 9.822 -8.706 1.00 89.69 196 ALA A CA 1
ATOM 1466 C C . ALA A 1 196 ? -11.016 8.861 -7.642 1.00 89.69 196 ALA A C 1
ATOM 1468 O O . ALA A 1 196 ? -10.871 7.653 -7.798 1.00 89.69 196 ALA A O 1
ATOM 1469 N N . LEU A 1 197 ? -11.717 9.378 -6.632 1.00 93.94 197 LEU A N 1
ATOM 1470 C CA . LEU A 1 197 ? -12.339 8.553 -5.596 1.00 93.94 197 LEU A CA 1
ATOM 1471 C C . LEU A 1 197 ? -13.382 7.582 -6.147 1.00 93.94 197 LEU A C 1
ATOM 1473 O O . LEU A 1 197 ? -13.469 6.464 -5.656 1.00 93.94 197 LEU A O 1
ATOM 1477 N N . ALA A 1 198 ? -14.126 7.956 -7.187 1.00 95.06 198 ALA A N 1
ATOM 1478 C CA . ALA A 1 198 ? -15.055 7.055 -7.862 1.00 95.06 198 ALA A CA 1
ATOM 1479 C C . ALA A 1 198 ? -14.332 5.848 -8.487 1.00 95.06 198 ALA A C 1
ATOM 1481 O O . ALA A 1 198 ? -14.828 4.726 -8.430 1.00 95.06 198 ALA A O 1
ATOM 1482 N N . ARG A 1 199 ? -13.129 6.056 -9.040 1.00 93.56 199 ARG A N 1
ATOM 1483 C CA . ARG A 1 199 ? -12.297 4.975 -9.594 1.00 93.56 199 ARG A CA 1
ATOM 1484 C C . ARG A 1 199 ? -11.712 4.090 -8.500 1.00 93.56 199 ARG A C 1
ATOM 1486 O O . ARG A 1 199 ? -11.745 2.872 -8.630 1.00 93.56 199 ARG A O 1
ATOM 1493 N N . GLU A 1 200 ? -11.220 4.692 -7.419 1.00 95.38 200 GLU A N 1
ATOM 1494 C CA . GLU A 1 200 ? -10.747 3.937 -6.254 1.00 95.38 200 GLU A CA 1
ATOM 1495 C C . GLU A 1 200 ? -11.884 3.120 -5.623 1.00 95.38 200 GLU A C 1
ATOM 1497 O O . GLU A 1 200 ? -11.704 1.945 -5.320 1.00 95.38 200 GLU A O 1
ATOM 1502 N N . THR A 1 201 ? -13.079 3.706 -5.512 1.00 97.38 201 THR A N 1
ATOM 1503 C CA . THR A 1 201 ? -14.296 3.036 -5.036 1.00 97.38 201 THR A CA 1
ATOM 1504 C C . THR A 1 201 ? -14.626 1.829 -5.904 1.00 97.38 201 THR A C 1
ATOM 1506 O O . THR A 1 201 ? -14.725 0.723 -5.382 1.00 97.38 201 THR A O 1
ATOM 1509 N N . ALA A 1 202 ? -14.686 2.007 -7.228 1.00 96.94 202 ALA A N 1
ATOM 1510 C CA . ALA A 1 202 ? -14.968 0.917 -8.159 1.00 96.94 202 ALA A CA 1
ATOM 1511 C C . ALA A 1 202 ? -13.941 -0.224 -8.059 1.00 96.9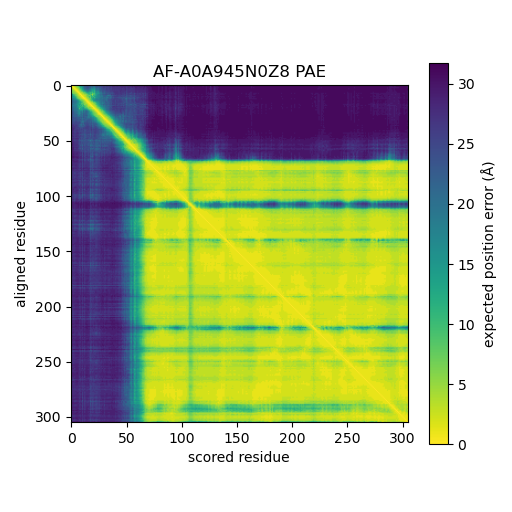4 202 ALA A C 1
ATOM 1513 O O . ALA A 1 202 ? -14.312 -1.397 -8.108 1.00 96.94 202 ALA A O 1
ATOM 1514 N N . TYR A 1 203 ? -12.654 0.097 -7.880 1.00 97.56 203 TYR A N 1
ATOM 1515 C CA . TYR A 1 203 ? -11.629 -0.919 -7.643 1.00 97.56 203 TYR A CA 1
ATOM 1516 C C . TYR A 1 203 ? -11.893 -1.683 -6.335 1.00 97.56 203 TYR A C 1
ATOM 1518 O O . TYR A 1 203 ? -11.856 -2.913 -6.324 1.00 97.56 203 TYR A O 1
ATOM 1526 N N . MET A 1 204 ? -12.165 -0.976 -5.233 1.00 98.19 204 MET A N 1
ATOM 1527 C CA . MET A 1 204 ? -12.394 -1.605 -3.928 1.00 98.19 204 MET A CA 1
ATOM 1528 C C . MET A 1 204 ? -13.654 -2.481 -3.925 1.00 98.19 204 MET A C 1
ATOM 1530 O O . MET A 1 204 ? -13.640 -3.574 -3.358 1.00 98.19 204 MET A O 1
ATOM 1534 N N . GLU A 1 205 ? -14.711 -2.048 -4.609 1.00 98.25 205 GLU A N 1
ATOM 1535 C CA . GLU A 1 205 ? -15.926 -2.840 -4.814 1.00 98.25 205 GLU A CA 1
ATOM 1536 C C . GLU A 1 205 ? -15.654 -4.093 -5.650 1.00 98.25 205 GLU A C 1
ATOM 1538 O O . GLU A 1 205 ? -16.051 -5.193 -5.262 1.00 98.25 205 GLU A O 1
ATOM 1543 N N . ALA A 1 206 ? -14.886 -3.970 -6.738 1.00 97.88 206 ALA A N 1
ATOM 1544 C CA . ALA A 1 206 ? -14.439 -5.118 -7.525 1.00 97.88 206 ALA A CA 1
ATOM 1545 C C . ALA A 1 206 ? -13.550 -6.083 -6.712 1.00 97.88 206 ALA A C 1
ATOM 1547 O O . ALA A 1 206 ? -13.576 -7.292 -6.938 1.00 97.88 206 ALA A O 1
ATOM 1548 N N . ALA A 1 207 ? -12.802 -5.573 -5.729 1.00 97.44 207 ALA A N 1
ATOM 1549 C CA . ALA A 1 207 ? -12.018 -6.370 -4.786 1.00 97.44 207 ALA A CA 1
ATOM 1550 C C . ALA A 1 207 ? -12.861 -7.012 -3.657 1.00 97.44 207 ALA A C 1
ATOM 1552 O O . ALA A 1 207 ? -12.318 -7.774 -2.844 1.00 97.44 207 ALA A O 1
ATOM 1553 N N . GLY A 1 208 ? -14.174 -6.753 -3.621 1.00 97.81 208 GLY A N 1
ATOM 1554 C CA . GLY A 1 208 ? -15.138 -7.387 -2.720 1.00 97.81 208 GLY A CA 1
ATOM 1555 C C . GLY A 1 208 ? -15.442 -6.617 -1.432 1.00 97.81 208 GLY A C 1
ATOM 1556 O O . GLY A 1 208 ? -15.942 -7.224 -0.484 1.00 97.81 208 GLY A O 1
ATOM 1557 N N . PHE A 1 209 ? -15.133 -5.321 -1.373 1.00 98.62 209 PHE A N 1
ATOM 1558 C CA . PHE A 1 209 ? -15.504 -4.449 -0.255 1.00 98.62 209 PHE A CA 1
ATOM 1559 C C . PHE A 1 209 ? -16.769 -3.639 -0.568 1.00 98.62 209 PHE A C 1
ATOM 1561 O O . PHE A 1 209 ? -17.075 -3.359 -1.718 1.00 98.62 209 PHE A O 1
ATOM 1568 N N . GLU A 1 210 ? -17.496 -3.224 0.463 1.00 98.56 210 GLU A N 1
ATOM 1569 C CA . GLU A 1 210 ? -18.578 -2.241 0.364 1.00 98.56 210 GLU A CA 1
ATOM 1570 C C . GLU A 1 210 ? -18.023 -0.876 0.779 1.00 98.56 210 GLU A C 1
ATOM 1572 O O . GLU A 1 210 ? -17.588 -0.710 1.921 1.00 98.56 210 GLU A O 1
ATOM 1577 N N . ILE A 1 211 ? -18.027 0.110 -0.120 1.00 98.31 211 ILE A N 1
ATOM 1578 C CA . ILE A 1 211 ? -17.649 1.481 0.237 1.00 98.31 211 ILE A CA 1
ATOM 1579 C C . ILE A 1 211 ? -18.891 2.212 0.744 1.00 98.31 211 ILE A C 1
ATOM 1581 O O . ILE A 1 211 ? -19.777 2.572 -0.023 1.00 98.31 211 ILE A O 1
ATOM 1585 N N . VAL A 1 212 ? -18.951 2.424 2.060 1.00 97.69 212 VAL A N 1
ATOM 1586 C CA . VAL A 1 212 ? -20.058 3.128 2.727 1.00 97.69 212 VAL A CA 1
ATOM 1587 C C . VAL A 1 212 ? -20.075 4.599 2.322 1.00 97.69 212 VAL A C 1
ATOM 1589 O O . VAL A 1 212 ? -21.141 5.188 2.158 1.00 97.69 212 VAL A O 1
ATOM 1592 N N . ASP A 1 213 ? -18.891 5.195 2.193 1.00 97.44 213 ASP A N 1
ATOM 1593 C CA . ASP A 1 213 ? -18.713 6.577 1.762 1.00 97.44 213 ASP A CA 1
ATOM 1594 C C . ASP A 1 213 ? -17.267 6.820 1.308 1.00 97.44 213 ASP A C 1
ATOM 1596 O O . ASP A 1 213 ? -16.347 6.096 1.711 1.00 97.44 213 ASP A O 1
ATOM 1600 N N . ALA A 1 214 ? -17.064 7.871 0.517 1.00 97.31 214 ALA A N 1
ATOM 1601 C CA . ALA A 1 214 ? -15.756 8.319 0.063 1.00 97.31 214 ALA A CA 1
ATOM 1602 C C . ALA A 1 214 ? -15.561 9.814 0.358 1.00 97.31 214 ALA A C 1
ATOM 1604 O O . ALA A 1 214 ? -16.355 10.659 -0.053 1.00 97.31 214 ALA A O 1
ATOM 1605 N N . VAL A 1 215 ? -14.478 10.157 1.058 1.00 97.38 215 VAL A N 1
ATOM 1606 C CA . VAL A 1 215 ? -14.159 11.532 1.462 1.00 97.38 215 VAL A CA 1
ATOM 1607 C C . VAL A 1 215 ? -12.885 12.005 0.769 1.00 97.38 215 VAL A C 1
ATOM 1609 O O . VAL A 1 215 ? -11.800 11.460 0.982 1.00 97.38 215 VAL A O 1
ATOM 1612 N N . GLY A 1 216 ? -13.022 13.048 -0.048 1.00 95.88 216 GLY A N 1
ATOM 1613 C CA . GLY A 1 216 ? -11.911 13.712 -0.727 1.00 95.88 216 GLY A CA 1
ATOM 1614 C C . GLY A 1 216 ? -11.395 14.915 0.039 1.00 95.88 216 GLY A C 1
ATOM 1615 O O . GLY A 1 216 ? -12.171 15.676 0.611 1.00 95.88 216 GLY A O 1
ATOM 1616 N N . LEU A 1 217 ? -10.074 15.094 0.036 1.00 94.12 217 LEU A N 1
ATOM 1617 C CA . LEU A 1 217 ? -9.425 16.299 0.564 1.00 94.12 217 LEU A CA 1
ATOM 1618 C C . LEU A 1 217 ? -9.158 17.354 -0.523 1.00 94.12 217 LEU A C 1
ATOM 1620 O O . LEU A 1 217 ? -8.729 18.455 -0.191 1.00 94.12 217 LEU A O 1
ATOM 1624 N N . ASP A 1 218 ? -9.383 17.034 -1.805 1.00 89.44 218 ASP A N 1
ATOM 1625 C CA . ASP A 1 218 ? -9.190 17.942 -2.949 1.00 89.44 218 ASP A CA 1
ATOM 1626 C C . ASP A 1 218 ? -7.784 18.580 -3.007 1.00 89.44 218 ASP A C 1
ATOM 1628 O O . ASP A 1 218 ? -7.595 19.790 -3.182 1.00 89.44 218 ASP A O 1
ATOM 1632 N N . ARG A 1 219 ? -6.756 17.741 -2.838 1.00 83.62 219 ARG A N 1
ATOM 1633 C CA . ARG A 1 219 ? -5.324 18.094 -2.819 1.00 83.62 219 ARG A CA 1
ATOM 1634 C C . ARG A 1 219 ? -4.478 17.179 -3.707 1.00 83.62 219 ARG A C 1
ATOM 1636 O O . ARG A 1 219 ? -3.310 16.948 -3.420 1.00 83.62 219 ARG A O 1
ATOM 1643 N N . GLY A 1 220 ? -5.026 16.670 -4.812 1.00 70.12 220 GLY A N 1
ATOM 1644 C CA . GLY A 1 220 ? -4.368 15.635 -5.623 1.00 70.12 220 GLY A CA 1
ATOM 1645 C C . GLY A 1 220 ? -2.946 15.980 -6.101 1.00 70.12 220 GLY A C 1
ATOM 1646 O O . GLY A 1 220 ? -2.079 15.112 -6.091 1.00 70.12 220 GLY A O 1
ATOM 1647 N N . GLY A 1 221 ? -2.675 17.243 -6.456 1.00 72.25 221 GLY A N 1
ATOM 1648 C CA . GLY A 1 221 ? -1.336 17.707 -6.865 1.00 72.25 221 GLY A CA 1
ATOM 1649 C C . GLY A 1 221 ? -0.360 17.987 -5.712 1.00 72.25 221 GLY A C 1
ATOM 1650 O O . GLY A 1 221 ? 0.819 18.216 -5.955 1.00 72.25 221 GLY A O 1
ATOM 1651 N N . GLN A 1 222 ? -0.849 17.970 -4.472 1.00 82.50 222 GLN A N 1
ATOM 1652 C CA . GLN A 1 222 ? -0.130 18.313 -3.239 1.00 82.50 222 GLN A CA 1
ATOM 1653 C C . GLN A 1 222 ? -0.418 17.275 -2.139 1.00 82.50 222 GLN A C 1
ATOM 1655 O O . GLN A 1 222 ? -0.439 17.589 -0.950 1.00 82.50 222 GLN A O 1
ATOM 1660 N N . SER A 1 223 ? -0.675 16.016 -2.515 1.00 86.75 223 SER A N 1
ATOM 1661 C CA . SER A 1 223 ? -1.100 14.957 -1.583 1.00 86.75 223 SER A CA 1
ATOM 1662 C C . SER A 1 223 ? -0.089 14.705 -0.458 1.00 86.75 223 SER A C 1
ATOM 1664 O O . SER A 1 223 ? -0.442 14.321 0.655 1.00 86.75 223 SER A O 1
ATOM 1666 N N . ASN A 1 224 ? 1.182 14.951 -0.757 1.00 89.19 224 ASN A N 1
ATOM 1667 C CA . ASN A 1 224 ? 2.338 14.872 0.128 1.00 89.19 224 ASN A CA 1
ATOM 1668 C C . ASN A 1 224 ? 2.470 16.069 1.083 1.00 89.19 224 ASN A C 1
ATOM 1670 O O . ASN A 1 224 ? 3.211 15.981 2.058 1.00 89.19 224 ASN A O 1
ATOM 1674 N N . GLU A 1 225 ? 1.766 17.170 0.839 1.00 91.12 225 GLU A N 1
ATOM 1675 C CA . GLU A 1 225 ? 1.746 18.348 1.713 1.00 91.12 225 GLU A CA 1
ATOM 1676 C C . GLU A 1 225 ? 0.580 18.309 2.706 1.00 91.12 225 GLU A C 1
ATOM 1678 O O . GLU A 1 225 ? 0.641 18.983 3.734 1.00 91.12 225 GLU A O 1
ATOM 1683 N N . VAL A 1 226 ? -0.438 17.480 2.443 1.00 94.75 226 VAL A N 1
ATOM 1684 C CA . VAL A 1 226 ? -1.610 17.316 3.311 1.00 94.75 226 VAL A CA 1
ATOM 1685 C C . VAL A 1 226 ? -1.171 16.880 4.715 1.00 94.75 226 VAL A C 1
ATOM 1687 O O . VAL A 1 226 ? -0.603 15.791 4.864 1.00 94.75 226 VAL A O 1
ATOM 1690 N N . PRO A 1 227 ? -1.419 17.692 5.757 1.00 95.62 227 PRO A N 1
ATOM 1691 C CA . PRO A 1 227 ? -1.000 17.371 7.111 1.00 95.62 227 PRO A CA 1
ATOM 1692 C C . PRO A 1 227 ? -1.836 16.218 7.695 1.00 95.62 227 PRO A C 1
ATOM 1694 O O . PRO A 1 227 ? -3.024 16.109 7.390 1.00 95.62 227 PRO A O 1
ATOM 1697 N N . PRO A 1 228 ? -1.275 15.404 8.612 1.00 96.12 228 PRO A N 1
ATOM 1698 C CA . PRO A 1 228 ? -2.008 14.318 9.274 1.00 96.12 228 PRO A CA 1
ATOM 1699 C C . PRO A 1 228 ? -3.343 14.748 9.907 1.00 96.12 228 PRO A C 1
ATOM 1701 O O . PRO A 1 228 ? -4.300 13.980 9.925 1.00 96.12 228 PRO A O 1
ATOM 1704 N N . ALA A 1 229 ? -3.424 15.987 10.407 1.00 97.19 229 ALA A N 1
ATOM 1705 C CA . ALA A 1 229 ? -4.630 16.537 11.024 1.00 97.19 229 ALA A CA 1
ATOM 1706 C C . ALA A 1 229 ? -5.839 16.561 10.073 1.00 97.19 229 ALA A C 1
ATOM 1708 O O . ALA A 1 229 ? -6.956 16.301 10.518 1.00 97.19 229 ALA A O 1
ATOM 1709 N N . ASP A 1 230 ? -5.618 16.802 8.780 1.00 97.50 230 ASP A N 1
ATOM 1710 C CA . ASP A 1 230 ? -6.692 16.875 7.786 1.00 97.50 230 ASP A CA 1
ATOM 1711 C C . ASP A 1 230 ? -7.247 15.479 7.480 1.00 97.50 230 ASP A C 1
ATOM 1713 O O . ASP A 1 230 ? -8.459 15.300 7.374 1.00 97.50 230 ASP A O 1
ATOM 1717 N N . TRP A 1 231 ? -6.383 14.460 7.448 1.00 97.81 231 TRP A N 1
ATOM 1718 C CA . TRP A 1 231 ? -6.792 13.056 7.333 1.00 97.81 231 TRP A CA 1
ATOM 1719 C C . TRP A 1 231 ? -7.638 12.609 8.527 1.00 97.81 231 TRP A C 1
ATOM 1721 O O . TRP A 1 231 ? -8.684 11.983 8.351 1.00 97.81 231 TRP A O 1
ATOM 1731 N N . ILE A 1 232 ? -7.223 12.983 9.743 1.00 97.88 232 ILE A N 1
ATOM 1732 C CA . ILE A 1 232 ? -7.978 12.712 10.974 1.00 97.88 232 ILE A CA 1
ATOM 1733 C C . ILE A 1 232 ? -9.331 13.437 10.938 1.00 97.88 232 ILE A C 1
ATOM 1735 O O . ILE A 1 232 ? -10.354 12.857 11.303 1.00 97.88 232 ILE A O 1
ATOM 1739 N N . ALA A 1 233 ? -9.357 14.700 10.503 1.00 97.81 233 ALA A N 1
ATOM 1740 C CA . ALA A 1 233 ? -10.586 15.479 10.393 1.00 97.81 233 ALA A CA 1
ATOM 1741 C C . ALA A 1 233 ? -11.558 14.864 9.374 1.00 97.81 233 ALA A C 1
ATOM 1743 O O . ALA A 1 233 ? -12.737 14.705 9.687 1.00 97.81 233 ALA A O 1
ATOM 1744 N N . ALA A 1 234 ? -11.067 14.442 8.206 1.00 97.50 234 ALA A N 1
ATOM 1745 C CA . ALA A 1 234 ? -11.869 13.754 7.197 1.00 97.50 234 ALA A CA 1
ATOM 1746 C C . ALA A 1 234 ? -12.434 12.427 7.717 1.00 97.50 234 ALA A C 1
ATOM 1748 O O . ALA A 1 234 ? -13.641 12.196 7.618 1.00 97.50 234 ALA A O 1
ATOM 1749 N N . ALA A 1 235 ? -11.605 11.606 8.367 1.00 97.38 235 ALA A N 1
ATOM 1750 C CA . ALA A 1 235 ? -12.046 10.358 8.984 1.00 97.38 235 ALA A CA 1
ATOM 1751 C C . ALA A 1 235 ? -13.075 10.569 10.107 1.00 97.38 235 ALA A C 1
ATOM 1753 O O . ALA A 1 235 ? -13.855 9.670 10.393 1.00 97.38 235 ALA A O 1
ATOM 1754 N N . LYS A 1 236 ? -13.123 11.749 10.732 1.00 96.75 236 LYS A N 1
ATOM 1755 C CA . LYS A 1 236 ? -14.085 12.096 11.794 1.00 96.75 236 LYS A CA 1
ATOM 1756 C C . LYS A 1 236 ? -15.240 12.981 11.320 1.00 96.75 236 LYS A C 1
ATOM 1758 O O . LYS A 1 236 ? -16.026 13.441 12.145 1.00 96.75 236 LYS A O 1
ATOM 1763 N N . SER A 1 237 ? -15.332 13.255 10.021 1.00 96.56 237 SER A N 1
ATOM 1764 C CA . SER A 1 237 ? -16.264 14.252 9.482 1.00 96.56 237 SER A CA 1
ATOM 1765 C C . SER A 1 237 ? -17.737 13.860 9.627 1.00 96.56 237 SER A C 1
ATOM 1767 O O . SER A 1 237 ? -18.600 14.738 9.656 1.00 96.56 237 SER A O 1
ATOM 1769 N N . ARG A 1 238 ? -18.038 12.560 9.733 1.00 94.56 238 ARG A N 1
ATOM 1770 C CA . ARG A 1 238 ? -19.394 12.016 9.889 1.00 94.56 238 ARG A CA 1
ATOM 1771 C C . ARG A 1 238 ? -19.393 10.844 10.870 1.00 94.56 238 ARG A C 1
ATOM 1773 O O . ARG A 1 238 ? -18.344 10.339 11.266 1.00 94.56 238 ARG A O 1
ATOM 1780 N N . ASN A 1 239 ? -20.587 10.411 11.268 1.00 93.19 239 ASN A N 1
ATOM 1781 C CA . ASN A 1 239 ? -20.751 9.190 12.047 1.00 93.19 239 ASN A CA 1
ATOM 1782 C C . ASN A 1 239 ? -20.778 7.972 11.117 1.00 93.19 239 ASN A C 1
ATOM 1784 O O . ASN A 1 239 ? -21.767 7.735 10.430 1.00 93.19 239 ASN A O 1
ATOM 1788 N N . TRP A 1 240 ? -19.716 7.175 11.142 1.00 95.19 240 TRP A N 1
ATOM 1789 C CA . TRP A 1 240 ? -19.559 5.992 10.297 1.00 95.19 240 TRP A CA 1
ATOM 1790 C C . TRP A 1 240 ? -20.068 4.724 10.970 1.00 95.19 240 TRP A C 1
ATOM 1792 O O . TRP A 1 240 ? -19.357 3.724 10.963 1.00 95.19 240 TRP A O 1
ATOM 1802 N N . ALA A 1 241 ? -21.235 4.753 11.619 1.00 93.19 241 ALA A N 1
ATOM 1803 C CA . ALA A 1 241 ? -21.732 3.635 12.433 1.00 93.19 241 ALA A CA 1
ATOM 1804 C C . ALA A 1 241 ? -21.666 2.287 11.689 1.00 93.19 241 ALA A C 1
ATOM 1806 O O . ALA A 1 241 ? -21.205 1.301 12.259 1.00 93.19 241 ALA A O 1
ATOM 1807 N N . ASP A 1 242 ? -21.999 2.317 10.402 1.00 94.56 242 ASP A N 1
ATOM 1808 C CA . ASP A 1 242 ? -22.085 1.184 9.487 1.00 94.56 242 ASP A CA 1
ATOM 1809 C C . ASP A 1 242 ? -20.756 0.664 8.910 1.00 94.56 242 ASP A C 1
ATOM 1811 O O . ASP A 1 242 ? -20.730 -0.429 8.353 1.00 94.56 242 ASP A O 1
ATOM 1815 N N . ALA A 1 243 ? -19.656 1.411 9.026 1.00 97.88 243 ALA A N 1
ATOM 1816 C CA . ALA A 1 243 ? -18.361 0.983 8.493 1.00 97.88 243 ALA A CA 1
ATOM 1817 C C . ALA A 1 243 ? -17.590 0.108 9.493 1.00 97.88 243 ALA A C 1
ATOM 1819 O O . ALA A 1 243 ? -17.594 0.380 10.691 1.00 97.88 243 ALA A O 1
ATOM 1820 N N . ASP A 1 244 ? -16.846 -0.883 9.020 1.00 98.25 244 ASP A N 1
ATOM 1821 C CA . ASP A 1 244 ? -15.950 -1.696 9.847 1.00 98.25 244 ASP A CA 1
ATOM 1822 C C . ASP A 1 244 ? -14.632 -0.962 10.137 1.00 98.25 244 ASP A C 1
ATOM 1824 O O . ASP A 1 244 ? -14.048 -1.121 11.210 1.00 98.25 244 ASP A O 1
ATOM 1828 N N . GLY A 1 245 ? -14.167 -0.130 9.199 1.00 98.31 245 GLY A N 1
ATOM 1829 C CA . GLY A 1 245 ? -12.894 0.582 9.296 1.00 98.31 245 GLY A CA 1
ATOM 1830 C C . GLY A 1 245 ? -12.726 1.696 8.265 1.00 98.31 245 GLY A C 1
ATOM 1831 O O . GLY A 1 245 ? -13.595 1.934 7.424 1.00 98.31 245 GLY A O 1
ATOM 1832 N N . ILE A 1 246 ? -11.591 2.390 8.358 1.00 98.62 246 ILE A N 1
ATOM 1833 C CA . ILE A 1 246 ? -11.215 3.493 7.467 1.00 98.62 246 ILE A CA 1
ATOM 1834 C C . ILE A 1 246 ? -10.046 3.051 6.589 1.00 98.62 246 ILE A C 1
ATOM 1836 O O . ILE A 1 246 ? -9.048 2.537 7.099 1.00 98.62 246 ILE A O 1
ATOM 1840 N N . PHE A 1 247 ? -10.146 3.293 5.286 1.00 98.56 247 PHE A N 1
ATOM 1841 C CA . PHE A 1 247 ? -9.039 3.127 4.356 1.00 98.56 247 PHE A CA 1
ATOM 1842 C C . PHE A 1 247 ? -8.572 4.490 3.840 1.00 98.56 247 PHE A C 1
ATOM 1844 O O . PHE A 1 247 ? -9.307 5.199 3.158 1.00 98.56 247 PHE A O 1
ATOM 1851 N N . PHE A 1 248 ? -7.335 4.846 4.169 1.00 98.00 248 PHE A N 1
ATOM 1852 C CA . PHE A 1 248 ? -6.636 6.008 3.647 1.00 98.00 248 PHE A CA 1
ATOM 1853 C C . PHE A 1 248 ? -5.844 5.610 2.393 1.00 98.00 248 PHE A C 1
ATOM 1855 O O . PHE A 1 248 ? -4.867 4.856 2.479 1.00 98.00 248 PHE A O 1
ATOM 1862 N N . SER A 1 249 ? -6.261 6.107 1.229 1.00 95.69 249 SER A N 1
ATOM 1863 C CA . SER A 1 249 ? -5.627 5.795 -0.055 1.00 95.69 249 SER A CA 1
ATOM 1864 C C . SER A 1 249 ? -4.528 6.795 -0.417 1.00 95.69 249 SER A C 1
ATOM 1866 O O . SER A 1 249 ? -4.688 8.008 -0.268 1.00 95.69 249 SER A O 1
ATOM 1868 N N . GLY A 1 250 ? -3.409 6.277 -0.929 1.00 92.25 250 GLY A N 1
ATOM 1869 C CA . GLY A 1 250 ? -2.303 7.062 -1.478 1.00 92.25 250 GLY A CA 1
ATOM 1870 C C . GLY A 1 250 ? -0.928 6.617 -0.975 1.00 92.25 250 GLY A C 1
ATOM 1871 O O . GLY A 1 250 ? -0.758 6.185 0.159 1.00 92.25 250 GLY A O 1
ATOM 1872 N N . SER A 1 251 ? 0.095 6.720 -1.824 1.00 89.06 251 SER A N 1
ATOM 1873 C CA . SER A 1 251 ? 1.474 6.339 -1.464 1.00 89.06 251 SER A CA 1
ATOM 1874 C C . SER A 1 251 ? 2.418 7.530 -1.261 1.00 89.06 251 SER A C 1
ATOM 1876 O O . SER A 1 251 ? 3.469 7.386 -0.636 1.00 89.06 251 SER A O 1
ATOM 1878 N N . ASN A 1 252 ? 2.059 8.713 -1.775 1.00 92.50 252 ASN A N 1
ATOM 1879 C CA . ASN A 1 252 ? 2.812 9.963 -1.623 1.00 92.50 252 ASN A CA 1
ATOM 1880 C C . ASN A 1 252 ? 2.043 10.937 -0.720 1.00 92.50 252 ASN A C 1
ATOM 1882 O O . ASN A 1 252 ? 1.460 11.914 -1.191 1.00 92.50 252 ASN A O 1
ATOM 1886 N N . THR A 1 253 ? 1.954 10.600 0.561 1.00 93.12 253 THR A N 1
ATOM 1887 C CA . THR A 1 253 ? 1.055 11.224 1.542 1.00 93.12 253 THR A CA 1
ATOM 1888 C C . THR A 1 253 ? 1.685 11.208 2.924 1.00 93.12 253 THR A C 1
ATOM 1890 O O . THR A 1 253 ? 2.520 10.348 3.200 1.00 93.12 253 THR A O 1
ATOM 1893 N N . ARG A 1 254 ? 1.209 12.074 3.821 1.00 93.88 254 ARG A N 1
ATOM 1894 C CA . ARG A 1 254 ? 1.629 12.117 5.232 1.00 93.88 254 ARG A CA 1
ATOM 1895 C C . ARG A 1 254 ? 0.560 11.574 6.187 1.00 93.88 254 ARG A C 1
ATOM 1897 O O . ARG A 1 254 ? 0.252 12.181 7.205 1.00 93.88 254 ARG A O 1
ATOM 1904 N N . MET A 1 255 ? -0.094 10.484 5.794 1.00 94.62 255 MET A N 1
ATOM 1905 C CA . MET A 1 255 ? -1.273 9.954 6.494 1.00 94.62 255 MET A CA 1
ATOM 1906 C C . MET A 1 255 ? -0.955 8.875 7.534 1.00 94.62 255 MET A C 1
ATOM 1908 O O . MET A 1 255 ? -1.835 8.488 8.294 1.00 94.62 255 MET A O 1
ATOM 1912 N N . VAL A 1 256 ? 0.285 8.384 7.604 1.00 96.44 256 VAL A N 1
ATOM 1913 C CA . VAL A 1 256 ? 0.670 7.324 8.554 1.00 96.44 256 VAL A CA 1
ATOM 1914 C C . VAL A 1 256 ? 0.468 7.788 10.002 1.00 96.44 256 VAL A C 1
ATOM 1916 O O . VAL A 1 256 ? -0.038 7.053 10.841 1.00 96.44 256 VAL A O 1
ATOM 1919 N N . GLU A 1 257 ? 0.748 9.050 10.304 1.00 95.56 257 GLU A N 1
ATOM 1920 C CA . GLU A 1 257 ? 0.548 9.627 11.634 1.00 95.56 257 GLU A CA 1
ATOM 1921 C C . GLU A 1 257 ? -0.939 9.789 11.998 1.00 95.56 257 GLU A C 1
ATOM 1923 O O . GLU A 1 257 ? -1.263 10.010 13.164 1.00 95.56 257 GLU A O 1
ATOM 1928 N N . ALA A 1 258 ? -1.853 9.659 11.030 1.00 97.06 258 ALA A N 1
ATOM 1929 C CA . ALA A 1 258 ? -3.291 9.693 11.274 1.00 97.06 258 ALA A CA 1
ATOM 1930 C C . ALA A 1 258 ? -3.848 8.355 11.783 1.00 97.06 258 ALA A C 1
ATOM 1932 O O . ALA A 1 258 ? -4.957 8.355 12.317 1.00 97.06 258 ALA A O 1
ATOM 1933 N N . ILE A 1 259 ? -3.108 7.242 11.669 1.00 97.88 259 ILE A N 1
ATOM 1934 C CA . ILE A 1 259 ? -3.583 5.892 12.020 1.00 97.88 259 ILE A CA 1
ATOM 1935 C C . ILE A 1 259 ? -4.030 5.837 13.482 1.00 97.88 259 ILE A C 1
ATOM 1937 O O . ILE A 1 259 ? -5.224 5.740 13.761 1.00 97.88 259 ILE A O 1
ATOM 1941 N N . ALA A 1 260 ? -3.086 5.941 14.423 1.00 96.06 260 ALA A N 1
ATOM 1942 C CA . ALA A 1 260 ? -3.375 5.753 15.842 1.00 96.06 260 ALA A CA 1
ATOM 1943 C C . ALA A 1 260 ? -4.406 6.765 16.391 1.00 96.06 260 ALA A C 1
ATOM 1945 O O . ALA A 1 260 ? -5.335 6.333 17.077 1.00 96.06 260 ALA A O 1
ATOM 1946 N N . PRO A 1 261 ? -4.342 8.076 16.064 1.00 96.38 261 PRO A N 1
ATOM 1947 C CA . PRO A 1 261 ? -5.382 9.023 16.470 1.00 96.38 261 PRO A CA 1
ATOM 1948 C C . PRO A 1 261 ? -6.769 8.692 15.907 1.00 96.38 261 PRO A C 1
ATOM 1950 O O . PRO A 1 261 ? -7.769 8.875 16.602 1.00 96.38 261 PRO A O 1
ATOM 1953 N N . THR A 1 262 ? -6.847 8.198 14.667 1.00 97.44 262 THR A N 1
ATOM 1954 C CA . THR A 1 262 ? -8.119 7.795 14.049 1.00 97.44 262 THR A CA 1
ATOM 1955 C C . THR A 1 262 ? -8.678 6.548 14.725 1.00 97.44 262 THR A C 1
ATOM 1957 O O . THR A 1 262 ? -9.846 6.541 15.113 1.00 97.44 262 THR A O 1
ATOM 1960 N N . GLU A 1 263 ? -7.847 5.527 14.945 1.00 97.75 263 GLU A N 1
ATOM 1961 C CA . GLU A 1 263 ? -8.266 4.304 15.636 1.00 97.75 263 GLU A CA 1
ATOM 1962 C C . GLU A 1 263 ? -8.731 4.587 17.066 1.00 97.75 263 GLU A C 1
ATOM 1964 O O . GLU A 1 263 ? -9.743 4.042 17.506 1.00 97.75 263 GLU A O 1
ATOM 1969 N N . GLN A 1 264 ? -8.034 5.477 17.780 1.00 96.31 264 GLN A N 1
ATOM 1970 C CA . GLN A 1 264 ? -8.417 5.905 19.123 1.00 96.31 264 GLN A CA 1
ATOM 1971 C C . GLN A 1 264 ? -9.744 6.672 19.123 1.00 96.31 264 GLN A C 1
ATOM 1973 O O . GLN A 1 264 ? -10.585 6.443 19.989 1.00 96.31 264 GLN A O 1
ATOM 1978 N N . ALA A 1 265 ? -9.935 7.593 18.175 1.00 96.00 265 ALA A N 1
ATOM 1979 C CA . ALA A 1 265 ? -11.118 8.445 18.131 1.00 96.00 265 ALA A CA 1
ATOM 1980 C C . ALA A 1 265 ? -12.382 7.695 17.693 1.00 96.00 265 ALA A C 1
ATOM 1982 O O . ALA A 1 265 ? -13.468 8.011 18.172 1.00 96.00 265 ALA A O 1
ATOM 1983 N N . LEU A 1 266 ? -12.250 6.738 16.771 1.00 96.31 266 LEU A N 1
ATOM 1984 C CA . LEU A 1 266 ? -13.386 6.024 16.183 1.00 96.31 266 LEU A CA 1
ATOM 1985 C C . LEU A 1 266 ? -13.607 4.636 16.791 1.00 96.31 266 LEU A C 1
ATOM 1987 O O . LEU A 1 266 ? -14.667 4.048 16.593 1.00 96.31 266 LEU A O 1
ATOM 1991 N N . GLY A 1 267 ? -12.610 4.073 17.478 1.00 96.38 267 GLY A N 1
ATOM 1992 C CA . GLY A 1 267 ? -12.627 2.683 17.943 1.00 96.38 267 GLY A CA 1
ATOM 1993 C C . GLY A 1 267 ? -12.485 1.645 16.820 1.00 96.38 267 GLY A C 1
ATOM 1994 O O . GLY A 1 267 ? -12.459 0.443 17.096 1.00 96.38 267 GLY A O 1
ATOM 1995 N N . LYS A 1 268 ? -12.343 2.076 15.562 1.00 97.25 268 LYS A N 1
ATOM 1996 C CA . LYS A 1 268 ? -12.319 1.239 14.349 1.00 97.25 268 LYS A CA 1
ATOM 1997 C C . LYS A 1 268 ? -10.914 1.185 13.741 1.00 97.25 268 LYS A C 1
ATOM 1999 O O . LYS A 1 268 ? -10.186 2.158 13.908 1.00 97.25 268 LYS A O 1
ATOM 2004 N N . PRO A 1 269 ? -10.494 0.082 13.095 1.00 98.19 269 PRO A N 1
ATOM 2005 C CA . PRO A 1 269 ? -9.183 0.014 12.455 1.00 98.19 269 PRO A CA 1
ATOM 2006 C C . PRO A 1 269 ? -9.013 1.052 11.340 1.00 98.19 269 PRO A C 1
ATOM 2008 O O . PRO A 1 269 ? -9.973 1.378 10.636 1.00 98.19 269 PRO A O 1
ATOM 2011 N N . ALA A 1 270 ? -7.783 1.534 11.172 1.00 98.31 270 ALA A N 1
ATOM 2012 C CA . ALA A 1 270 ? -7.404 2.437 10.093 1.00 98.31 270 ALA A CA 1
ATOM 2013 C C . ALA A 1 270 ? -6.240 1.844 9.290 1.00 98.31 270 ALA A C 1
ATOM 2015 O O . ALA A 1 270 ? -5.203 1.472 9.844 1.00 98.31 270 ALA A O 1
ATOM 2016 N N . VAL A 1 271 ? -6.413 1.760 7.972 1.00 98.56 271 VAL A N 1
ATOM 2017 C CA . VAL A 1 271 ? -5.419 1.204 7.049 1.00 98.56 271 VAL A CA 1
ATOM 2018 C C . VAL A 1 271 ? -4.981 2.274 6.066 1.00 98.56 271 VAL A C 1
ATOM 2020 O O . VAL A 1 271 ? -5.809 2.900 5.420 1.00 98.56 271 VAL A O 1
ATOM 2023 N N . THR A 1 272 ? -3.675 2.474 5.931 1.00 98.25 272 THR A N 1
ATOM 2024 C CA . THR A 1 272 ? -3.059 3.336 4.914 1.00 98.25 272 THR A CA 1
ATOM 2025 C C . THR A 1 272 ? -2.416 2.475 3.826 1.00 98.25 272 THR A C 1
ATOM 2027 O O . THR A 1 272 ? -1.880 1.410 4.135 1.00 98.25 272 THR A O 1
ATOM 2030 N N . SER A 1 273 ? -2.384 2.920 2.562 1.00 97.12 273 SER A N 1
ATOM 2031 C CA . SER A 1 273 ? -1.626 2.185 1.526 1.00 97.12 273 SER A CA 1
ATOM 2032 C C . SER A 1 273 ? -0.137 2.038 1.885 1.00 97.12 273 SER A C 1
ATOM 2034 O O . SER A 1 273 ? 0.468 1.009 1.598 1.00 97.12 273 SER A O 1
ATOM 2036 N N . VAL A 1 274 ? 0.449 3.036 2.560 1.00 96.88 274 VAL A N 1
ATOM 2037 C CA . VAL A 1 274 ? 1.864 3.028 2.978 1.00 96.88 274 VAL A CA 1
ATOM 2038 C C . VAL A 1 274 ? 2.143 1.962 4.041 1.00 96.88 274 VAL A C 1
ATOM 2040 O O . VAL A 1 274 ? 3.056 1.156 3.861 1.00 96.88 274 VAL A O 1
ATOM 2043 N N . GLN A 1 275 ? 1.363 1.918 5.133 1.00 97.25 275 GLN A N 1
ATOM 2044 C CA . GLN A 1 275 ? 1.561 0.898 6.173 1.00 97.25 275 GLN A CA 1
ATOM 2045 C C . GLN A 1 275 ? 1.275 -0.503 5.617 1.00 97.25 275 GLN A C 1
ATOM 2047 O O . GLN A 1 275 ? 1.963 -1.451 5.980 1.00 97.25 275 GLN A O 1
ATOM 2052 N N . ALA A 1 276 ? 0.272 -0.632 4.741 1.00 98.38 276 ALA A N 1
ATOM 2053 C CA . ALA A 1 276 ? -0.137 -1.911 4.186 1.00 98.38 276 ALA A CA 1
ATOM 2054 C C . ALA A 1 276 ? 0.959 -2.486 3.287 1.00 98.38 276 ALA A C 1
ATOM 2056 O O . ALA A 1 276 ? 1.282 -3.663 3.410 1.00 98.38 276 ALA A O 1
ATOM 2057 N N . ALA A 1 277 ? 1.590 -1.648 2.457 1.00 98.19 277 ALA A N 1
ATOM 2058 C CA . ALA A 1 277 ? 2.714 -2.060 1.625 1.00 98.19 277 ALA A CA 1
ATOM 2059 C C . ALA A 1 277 ? 3.900 -2.569 2.458 1.00 98.19 277 ALA A C 1
ATOM 2061 O O . ALA A 1 277 ? 4.453 -3.626 2.149 1.00 98.19 277 ALA A O 1
ATOM 2062 N N . LEU A 1 278 ? 4.258 -1.871 3.545 1.00 97.88 278 LEU A N 1
ATOM 2063 C CA . LEU A 1 278 ? 5.306 -2.338 4.456 1.00 97.88 278 LEU A CA 1
ATOM 2064 C C . LEU A 1 278 ? 4.900 -3.652 5.142 1.00 97.88 278 LEU A C 1
ATOM 2066 O O . LEU A 1 278 ? 5.667 -4.609 5.126 1.00 97.88 278 LEU A O 1
ATOM 2070 N N . TRP A 1 279 ? 3.689 -3.723 5.696 1.00 98.12 279 TRP A N 1
ATOM 2071 C CA . TRP A 1 279 ? 3.147 -4.920 6.348 1.00 98.12 279 TRP A CA 1
ATOM 2072 C C . TRP A 1 279 ? 3.177 -6.148 5.426 1.00 98.12 279 TRP A C 1
ATOM 2074 O O . TRP A 1 279 ? 3.664 -7.207 5.817 1.00 98.12 279 TRP A O 1
ATOM 2084 N N . ALA A 1 280 ? 2.733 -5.992 4.179 1.00 98.38 280 ALA A N 1
ATOM 2085 C CA . ALA A 1 280 ? 2.692 -7.054 3.178 1.00 98.38 280 ALA A CA 1
ATOM 2086 C C . ALA A 1 280 ? 4.094 -7.558 2.806 1.00 98.38 280 ALA A C 1
ATOM 2088 O O . ALA A 1 280 ? 4.295 -8.769 2.667 1.00 98.38 280 ALA A O 1
ATOM 2089 N N . GLY A 1 281 ? 5.062 -6.645 2.679 1.00 98.06 281 GLY A N 1
ATOM 2090 C CA . GLY A 1 281 ? 6.462 -6.986 2.432 1.00 98.06 281 GLY A CA 1
ATOM 2091 C C . GLY A 1 281 ? 7.092 -7.721 3.614 1.00 98.06 281 GLY A C 1
ATOM 2092 O O . GLY A 1 281 ? 7.735 -8.753 3.427 1.00 98.06 281 GLY A O 1
ATOM 2093 N N . LEU A 1 282 ? 6.848 -7.244 4.838 1.00 97.12 282 LEU A N 1
ATOM 2094 C CA . LEU A 1 282 ? 7.335 -7.887 6.059 1.00 97.12 282 LEU A CA 1
ATOM 2095 C C . LEU A 1 282 ? 6.765 -9.294 6.238 1.00 97.12 282 LEU A C 1
ATOM 2097 O O . LEU A 1 282 ? 7.530 -10.202 6.548 1.00 97.12 282 LEU A O 1
ATOM 2101 N N . GLN A 1 283 ? 5.472 -9.505 5.978 1.00 96.06 283 GLN A N 1
ATOM 2102 C CA . GLN A 1 283 ? 4.879 -10.845 6.020 1.00 96.06 283 GLN A CA 1
ATOM 2103 C C . GLN A 1 283 ? 5.553 -11.812 5.046 1.00 96.06 283 GLN A C 1
ATOM 2105 O O . GLN A 1 283 ? 5.934 -12.918 5.424 1.00 96.06 283 GLN A O 1
ATOM 2110 N N . ARG A 1 284 ? 5.737 -11.393 3.791 1.00 97.44 284 ARG A N 1
ATOM 2111 C CA . ARG A 1 284 ? 6.360 -12.225 2.749 1.00 97.44 284 ARG A CA 1
ATOM 2112 C C . ARG A 1 284 ? 7.828 -12.537 3.050 1.00 97.44 284 ARG A C 1
ATOM 2114 O O . ARG A 1 284 ? 8.311 -13.612 2.704 1.00 97.44 284 ARG A O 1
ATOM 2121 N N . LEU A 1 285 ? 8.530 -11.613 3.705 1.00 97.12 285 LEU A N 1
ATOM 2122 C CA . LEU A 1 285 ? 9.948 -11.738 4.051 1.00 97.12 285 LEU A CA 1
ATOM 2123 C C . LEU A 1 285 ? 10.195 -12.265 5.473 1.00 97.12 285 LEU A C 1
ATOM 2125 O O . LEU A 1 285 ? 11.351 -12.476 5.847 1.00 97.12 285 LEU A O 1
ATOM 2129 N N . ALA A 1 286 ? 9.145 -12.543 6.252 1.00 94.31 286 ALA A N 1
ATOM 2130 C CA . ALA A 1 286 ? 9.250 -13.047 7.621 1.00 94.31 286 ALA A CA 1
ATOM 2131 C C . ALA A 1 286 ? 10.145 -14.298 7.760 1.00 94.31 286 ALA A C 1
ATOM 2133 O O . ALA A 1 286 ? 10.954 -14.332 8.692 1.00 94.31 286 ALA A O 1
ATOM 2134 N N . PRO A 1 287 ? 10.130 -15.281 6.826 1.00 93.56 287 PRO A N 1
ATOM 2135 C CA . PRO A 1 287 ? 11.035 -16.432 6.898 1.00 93.56 287 PRO A CA 1
ATOM 2136 C C . PRO A 1 287 ? 12.531 -16.076 6.865 1.00 93.56 287 PRO A C 1
ATOM 2138 O O . PRO A 1 287 ? 13.350 -16.881 7.301 1.00 93.56 287 PRO A O 1
ATOM 2141 N N . LYS A 1 288 ? 12.893 -14.893 6.345 1.00 94.00 288 LYS A N 1
ATOM 2142 C CA . LYS A 1 288 ? 14.275 -14.393 6.273 1.00 94.00 288 LYS A CA 1
ATOM 2143 C C . LYS A 1 288 ? 14.622 -13.424 7.406 1.00 94.00 288 LYS A C 1
ATOM 2145 O O . LYS A 1 288 ? 15.759 -13.419 7.856 1.00 94.00 288 LYS A O 1
ATOM 2150 N N . LEU A 1 289 ? 13.663 -12.615 7.858 1.00 91.19 289 LEU A N 1
ATOM 2151 C CA . LEU A 1 289 ? 13.883 -11.548 8.847 1.00 91.19 289 LEU A CA 1
ATOM 2152 C C . LEU A 1 289 ? 13.852 -12.031 10.307 1.00 91.19 289 LEU A C 1
ATOM 2154 O O . LEU A 1 289 ? 14.359 -11.343 11.191 1.00 91.19 289 LEU A O 1
ATOM 2158 N N . GLY A 1 290 ? 13.263 -13.200 10.578 1.00 84.94 290 GLY A N 1
ATOM 2159 C CA . GLY A 1 290 ? 13.046 -13.659 11.950 1.00 84.94 290 GLY A CA 1
ATOM 2160 C C . GLY A 1 290 ? 11.996 -12.811 12.690 1.00 84.94 290 GLY A C 1
ATOM 2161 O O . GLY A 1 290 ? 11.124 -12.220 12.051 1.00 84.94 290 GLY A O 1
ATOM 2162 N N . PRO A 1 291 ? 12.024 -12.767 14.037 1.00 85.12 291 PRO A N 1
ATOM 2163 C CA . PRO A 1 291 ? 11.027 -12.038 14.822 1.00 85.12 291 PRO A CA 1
ATOM 2164 C C . PRO A 1 291 ? 11.039 -10.531 14.539 1.00 85.12 291 PRO A C 1
ATOM 2166 O O . PRO A 1 291 ? 12.060 -9.864 14.714 1.00 85.12 291 PRO A O 1
ATOM 2169 N N . LEU A 1 292 ? 9.883 -9.989 14.158 1.00 87.31 292 LEU A N 1
ATOM 2170 C CA . LEU A 1 292 ? 9.711 -8.566 13.879 1.00 87.31 292 LEU A CA 1
ATOM 2171 C C . LEU A 1 292 ? 9.443 -7.773 15.172 1.00 87.31 292 LEU A C 1
ATOM 2173 O O . LEU A 1 292 ? 8.763 -8.268 16.076 1.00 87.31 292 LEU A O 1
ATOM 2177 N N . PRO A 1 293 ? 9.959 -6.537 15.294 1.00 80.69 293 PRO A N 1
ATOM 2178 C CA . PRO A 1 293 ? 9.658 -5.689 16.438 1.00 80.69 293 PRO A CA 1
ATOM 2179 C C . PRO A 1 293 ? 8.189 -5.245 16.422 1.00 80.69 293 PRO A C 1
ATOM 2181 O O . PRO A 1 293 ? 7.625 -4.917 15.377 1.00 80.69 293 PRO A O 1
ATOM 2184 N N . SER A 1 294 ? 7.580 -5.163 17.607 1.00 83.69 294 SER A N 1
ATOM 2185 C CA . SER A 1 294 ? 6.251 -4.563 17.739 1.00 83.69 294 SER A CA 1
ATOM 2186 C C . SER A 1 294 ? 6.300 -3.092 17.330 1.00 83.69 294 SER A C 1
ATOM 2188 O O . SER A 1 294 ? 7.159 -2.343 17.799 1.00 83.69 294 SER A O 1
ATOM 2190 N N . THR A 1 295 ? 5.349 -2.668 16.495 1.00 87.69 295 THR A N 1
ATOM 2191 C CA . THR A 1 295 ? 5.272 -1.287 15.999 1.00 87.69 295 THR A CA 1
ATOM 2192 C C . THR A 1 295 ? 3.886 -0.686 16.271 1.00 87.69 295 THR A C 1
ATOM 2194 O O . THR A 1 295 ? 3.097 -0.511 15.342 1.00 87.69 295 THR A O 1
ATOM 2197 N N . PRO A 1 296 ? 3.557 -0.336 17.535 1.00 84.06 296 PRO A N 1
ATOM 2198 C CA . PRO A 1 296 ? 2.220 0.151 17.903 1.00 84.06 296 PRO A CA 1
ATOM 2199 C C . PRO A 1 296 ? 1.782 1.414 17.150 1.00 84.06 296 PRO A C 1
ATOM 2201 O O . PRO A 1 296 ? 0.591 1.653 16.977 1.00 84.06 296 PRO A O 1
ATOM 2204 N N . ALA A 1 297 ? 2.740 2.220 16.680 1.00 88.25 297 ALA A N 1
ATOM 2205 C CA . ALA A 1 297 ? 2.474 3.424 15.896 1.00 88.25 297 ALA A CA 1
ATOM 2206 C C . ALA A 1 297 ? 1.758 3.141 14.561 1.00 88.25 297 ALA A C 1
ATOM 2208 O O . ALA A 1 297 ? 1.100 4.032 14.033 1.00 88.25 297 ALA A O 1
ATOM 2209 N N . LEU A 1 298 ? 1.857 1.914 14.035 1.00 95.31 298 LEU A N 1
ATOM 2210 C CA . LEU A 1 298 ? 1.220 1.495 12.782 1.00 95.31 298 LEU A CA 1
ATOM 2211 C C . LEU A 1 298 ? -0.131 0.786 12.991 1.00 95.31 298 LEU A C 1
ATOM 2213 O O . LEU A 1 298 ? -0.644 0.123 12.087 1.00 95.31 298 LEU A O 1
ATOM 2217 N N . GLY A 1 299 ? -0.724 0.973 14.174 1.00 95.75 299 GLY A N 1
ATOM 2218 C CA . GLY A 1 299 ? -2.114 0.638 14.470 1.00 95.75 299 GLY A CA 1
ATOM 2219 C C . GLY A 1 299 ? -2.417 -0.855 14.539 1.00 95.75 299 GLY A C 1
ATOM 2220 O O . GLY A 1 299 ? -1.525 -1.708 14.580 1.00 95.75 299 GLY A O 1
ATOM 2221 N N . LYS A 1 300 ? -3.715 -1.176 14.549 1.00 96.88 300 LYS A N 1
ATOM 2222 C CA . LYS A 1 300 ? -4.227 -2.548 14.707 1.00 96.88 300 LYS A CA 1
ATOM 2223 C C . LYS A 1 300 ? -3.725 -3.513 13.633 1.00 96.88 300 LYS A C 1
ATOM 2225 O O . LYS A 1 300 ? -3.597 -4.698 13.924 1.00 96.88 300 LYS A O 1
ATOM 2230 N N . LEU A 1 301 ? -3.403 -3.034 12.425 1.00 97.56 301 LEU A N 1
ATOM 2231 C CA . LEU A 1 301 ? -2.853 -3.888 11.367 1.00 97.56 301 LEU A CA 1
ATOM 2232 C C . LEU A 1 301 ? -1.526 -4.527 11.788 1.00 97.56 301 LEU A C 1
ATOM 2234 O O . LEU A 1 301 ? -1.354 -5.731 11.641 1.00 97.56 301 LEU A O 1
ATOM 2238 N N . PHE A 1 302 ? -0.590 -3.752 12.337 1.00 95.56 302 PHE A N 1
ATOM 2239 C CA . PHE A 1 302 ? 0.734 -4.273 12.698 1.00 95.56 302 PHE A CA 1
ATOM 2240 C C . PHE A 1 302 ? 0.713 -5.190 13.925 1.00 95.56 302 PHE A C 1
ATOM 2242 O O . PHE A 1 302 ? 1.687 -5.890 14.167 1.00 95.56 302 PHE A O 1
ATOM 2249 N N . ALA A 1 303 ? -0.398 -5.243 14.665 1.00 93.06 303 ALA A N 1
ATOM 2250 C CA . ALA A 1 303 ? -0.613 -6.245 15.707 1.00 93.06 303 ALA A CA 1
ATOM 2251 C C . ALA A 1 303 ? -0.950 -7.645 15.148 1.00 93.06 303 ALA A C 1
ATOM 2253 O O . ALA A 1 303 ? -1.072 -8.588 15.924 1.00 93.06 303 ALA A O 1
ATOM 2254 N N . THR A 1 304 ? -1.128 -7.773 13.827 1.00 92.19 304 THR A N 1
ATOM 2255 C CA . THR A 1 304 ? -1.369 -9.056 13.139 1.00 92.19 304 THR A CA 1
ATOM 2256 C C . THR A 1 304 ? -0.091 -9.728 12.620 1.00 92.19 304 THR A C 1
ATOM 2258 O O . THR A 1 304 ? -0.181 -10.852 12.133 1.00 92.19 304 THR A O 1
ATOM 2261 N N . LEU A 1 305 ? 1.062 -9.042 12.701 1.00 86.44 305 LEU A N 1
ATOM 2262 C CA . LEU A 1 305 ? 2.386 -9.549 12.309 1.00 86.44 305 LEU A CA 1
ATOM 2263 C C . LEU A 1 305 ? 3.030 -10.423 13.387 1.00 86.44 305 LEU A C 1
ATOM 2265 O O . LEU A 1 305 ? 2.851 -10.109 14.586 1.00 86.44 305 LEU A O 1
#

Radius of gyration: 27.88 Å; Cα contacts (8 Å, |Δi|>4): 469; chains: 1; bounding box: 93×43×58 Å

Foldseek 3Di:
DDDDDDDFDWDDDPPDTDTDHDDDDDDDDDDDDDDDDDDDDDDPPPDPPPVVVVVVCVVPPDPPPPPPPALAEEEEEEAPPFDVLVVVCVVAPDPSYHYHYDYDHDDDPPPDDPVRRLVRLLVSLQVVLVVVHQEYEYEDQLVLLLLAPVRVVVSQVSSCVSRVHHYDYLNVLLLVLCVLLVWAEEAEEEQDDDVSQVSNCVRVVSSRHHHPYYHYNHRVVNQLVDALVVVLCRLVVDQPVPGQEYEYEDNRHNNLQNQVVSCVVNVHGYHYSSLSSSLVVCVVCCVRNPDGDQDPSNPPSSVSD

Mean predicted aligned error: 12.35 Å

Secondary structure (DSSP, 8-state):
------S------TT---------PPPPPP-PPPP-----------PPPHHHHHHHHHHHSS-----SS-SEEEEEEEETT--SHHHHHHHHS-TTEEEEEEEE-PPGGG-S-HHHHHHHHHHHHHHHHHTT-SEEEE--HHHHHHHHHHHHHHHHHHHHHHHSS-EEEHHHHHHHHHHHTT--EEEEEESS-HHHHHHHHHHHHHTT-EEEEEEE-S-GGGTTT--HHHHHHHHTSS--TT-SEEEE--SSSS-GGGHHHHHHHHSS-EEEHHHHHHHHHHHHHHHHH-SPPP-GGGHHHHTT-

Sequence (305 aa):
MSEIHRGFTAVKFTDTTYLVSPCCAVPSRTIRKPILTGGGAKTEKTLPDRRDTVIADILNKGRRMIAIPPSARLGIILSSGNWTLESYFRAYAPEDLGIHVTRMQMGSGGERSPADIEADILRCARLLADVKVDLIDLQGTGIMMERGPDGEAAIVNSIEASTDTPAYTATGAAVEALRALNLKRLVLVGPYGEAALARETAYMEAAGFEIVDAVGLDRGGQSNEVPPADWIAAAKSRNWADADGIFFSGSNTRMVEAIAPTEQALGKPAVTSVQAALWAGLQRLAPKLGPLPSTPALGKLFATL

pLDDT: mean 81.51, std 24.17, range [26.77, 98.88]

Nearest PDB structures (foldseek):
  2vlb-assembly4_D  TM=8.880E-01  e=6.925E-15  Bordetella bronchiseptica
  2vlb-assembly1_A  TM=8.687E-01  e=3.798E-15  Bordetella bronchiseptica
  3ixl-assembly1_A  TM=8.615E-01  e=6.925E-15  Bordetella bronchiseptica
  3ixm-assembly1_A  TM=8.398E-01  e=2.494E-15  Bordetella bronchiseptica
  2vlb-assembly2_B  TM=9.021E-01  e=6.390E-14  Bordetella bronchiseptica